Protein AF-A0A0F9D2B0-F1 (afdb_monomer)

Foldseek 3Di:
DDDDDDDDDDDDDDDDDDDPPPVDPDDDPVCVVVVVVVVVVVVVVVVVVVVVVVVVVVLQQLALVRLQVVVLVCVVVVVDDAPDFDQDQVVQQVVCPPVDPDRDHDDDQDDDPPWDKTWGHWHWDQRSNFTWTWTWIATPNWIKIKIKHWPVVQCSRPNCVVVVVPQDWDWDDDPLKIWIKHAQDNTMIMIMITSDDPVVSVSVNNVSSVD

Sequence (211 aa):
IWGRIISSFGHQVEPQGERRLGFWSYLPDRLWRAGKRYVVPATVAILAIVITLIMYSKQESDELTAAVRKCHKEYITNKIIPSIESVSPGEVSRYFSGKFTFPVVLSEIPDIKSHHIRLFGGKVCHLNGVSTAYIMYHCCNTPVSVFILSIKDAEDFSDIKQYLEGDKILFRKTEGINFVATPANKDTFICVVADHDVELLRWMANNFTKT

Structure (mmCIF, N/CA/C/O backbone):
data_AF-A0A0F9D2B0-F1
#
_entry.id   AF-A0A0F9D2B0-F1
#
loop_
_atom_site.group_PDB
_atom_site.id
_atom_site.type_symbol
_atom_site.label_atom_id
_atom_site.label_alt_id
_atom_site.label_comp_id
_atom_site.label_asym_id
_atom_site.label_entity_id
_atom_site.label_seq_id
_atom_site.pdbx_PDB_ins_code
_atom_site.Cartn_x
_atom_site.Cartn_y
_atom_site.Cartn_z
_atom_site.occupancy
_atom_site.B_iso_or_equiv
_atom_site.auth_seq_id
_atom_site.auth_comp_id
_atom_site.auth_asym_id
_atom_site.auth_atom_id
_atom_site.pdbx_PDB_model_num
ATOM 1 N N . ILE A 1 1 ? -18.317 -78.283 102.157 1.00 36.22 1 ILE A N 1
ATOM 2 C CA . ILE A 1 1 ? -18.485 -76.815 102.296 1.00 36.22 1 ILE A CA 1
ATOM 3 C C . ILE A 1 1 ? -18.998 -76.319 100.942 1.00 36.22 1 ILE A C 1
ATOM 5 O O . ILE A 1 1 ? -18.311 -76.573 99.968 1.00 36.22 1 ILE A O 1
ATOM 9 N N . TRP A 1 2 ? -20.326 -76.144 100.825 1.00 33.06 2 TRP A N 1
ATOM 10 C CA . TRP A 1 2 ? -21.035 -74.875 100.508 1.00 33.06 2 TRP A CA 1
ATOM 11 C C . TRP A 1 2 ? -20.637 -74.268 99.147 1.00 33.06 2 TRP A C 1
ATOM 13 O O . TRP A 1 2 ? -19.462 -74.136 98.867 1.00 33.06 2 TRP A O 1
ATOM 23 N N . GLY A 1 3 ? -21.514 -73.842 98.242 1.00 35.06 3 GLY A N 1
ATOM 24 C CA . GLY A 1 3 ? -22.948 -73.585 98.294 1.00 35.06 3 GLY A CA 1
ATOM 25 C C . GLY A 1 3 ? -23.285 -72.601 97.163 1.00 35.06 3 GLY A C 1
ATOM 26 O O . GLY A 1 3 ? -22.877 -71.456 97.211 1.00 35.06 3 GLY A O 1
ATOM 27 N N . ARG A 1 4 ? -23.954 -73.109 96.125 1.00 38.56 4 ARG A N 1
ATOM 28 C CA . ARG A 1 4 ? -25.105 -72.545 95.393 1.00 38.56 4 ARG A CA 1
ATOM 29 C C . ARG A 1 4 ? -25.222 -71.010 95.112 1.00 38.56 4 ARG A C 1
ATOM 31 O O . ARG A 1 4 ? -25.344 -70.213 96.027 1.00 38.56 4 ARG A O 1
ATOM 38 N N . ILE A 1 5 ? -25.525 -70.735 93.829 1.00 43.94 5 ILE A N 1
ATOM 39 C CA . ILE A 1 5 ? -26.361 -69.661 93.219 1.00 43.94 5 ILE A CA 1
ATOM 40 C C . ILE A 1 5 ? -25.782 -68.224 93.035 1.00 43.94 5 ILE A C 1
ATOM 42 O O . ILE A 1 5 ? -25.287 -67.608 93.966 1.00 43.94 5 ILE A O 1
ATOM 46 N N . ILE A 1 6 ? -26.043 -67.670 91.835 1.00 38.34 6 ILE A N 1
ATOM 47 C CA . ILE A 1 6 ? -26.618 -66.336 91.492 1.00 38.34 6 ILE A CA 1
ATOM 48 C C . ILE A 1 6 ? -25.816 -65.535 90.444 1.00 38.34 6 ILE A C 1
ATOM 50 O O . ILE A 1 6 ? -24.651 -65.198 90.601 1.00 38.34 6 ILE A O 1
ATOM 54 N N . SER A 1 7 ? -26.552 -65.220 89.377 1.00 46.91 7 SER A N 1
ATOM 55 C CA . SER A 1 7 ? -26.379 -64.236 88.304 1.00 46.91 7 SER A CA 1
ATOM 56 C C . SER A 1 7 ? -26.075 -62.800 88.753 1.00 46.91 7 SER A C 1
ATOM 58 O O . SER A 1 7 ? -26.705 -62.327 89.693 1.00 46.91 7 SER A O 1
ATOM 60 N N . SER A 1 8 ? -25.280 -62.034 87.996 1.00 38.91 8 SER A N 1
ATOM 61 C CA . SER A 1 8 ? -25.298 -60.563 88.092 1.00 38.91 8 SER A CA 1
ATOM 62 C C . SER A 1 8 ? -24.674 -59.847 86.884 1.00 38.91 8 SER A C 1
ATOM 64 O O . SER A 1 8 ? -23.622 -60.227 86.387 1.00 38.91 8 SER A O 1
ATOM 66 N N . PHE A 1 9 ? -25.372 -58.784 86.486 1.00 41.97 9 PHE A N 1
ATOM 67 C CA . PHE A 1 9 ? -25.124 -57.701 85.527 1.00 41.97 9 PHE A CA 1
ATOM 68 C C . PHE A 1 9 ? -23.728 -57.030 85.495 1.00 41.97 9 PHE A C 1
ATOM 70 O O . PHE A 1 9 ? -23.110 -56.844 86.537 1.00 41.97 9 PHE A O 1
ATOM 77 N N . GLY A 1 10 ? -23.399 -56.459 84.316 1.00 34.03 10 GLY A N 1
ATOM 78 C CA . GLY A 1 10 ? -22.936 -55.059 84.167 1.00 34.03 10 GLY A CA 1
ATOM 79 C C . GLY A 1 10 ? -21.470 -54.787 83.766 1.00 34.03 10 GLY A C 1
ATOM 80 O O . GLY A 1 10 ? -20.581 -55.036 84.564 1.00 34.03 10 GLY A O 1
ATOM 81 N N . HIS A 1 11 ? -21.231 -54.207 82.572 1.00 38.44 11 HIS A N 1
ATOM 82 C CA . HIS A 1 11 ? -20.638 -52.861 82.326 1.00 38.44 11 HIS A CA 1
ATOM 83 C C . HIS A 1 11 ? -20.050 -52.649 80.901 1.00 38.44 11 HIS A C 1
ATOM 85 O O . HIS A 1 11 ? -19.420 -53.529 80.328 1.00 38.44 11 HIS A O 1
ATOM 91 N N . GLN A 1 12 ? -20.302 -51.431 80.388 1.00 42.38 12 GLN A N 1
ATOM 92 C CA . GLN A 1 12 ? -19.689 -50.617 79.306 1.00 42.38 12 GLN A CA 1
ATOM 93 C C . GLN A 1 12 ? -18.293 -50.979 78.756 1.00 42.38 12 GLN A C 1
ATOM 95 O O . GLN A 1 12 ? -17.433 -51.294 79.564 1.00 42.38 12 GLN A O 1
ATOM 100 N N . VAL A 1 13 ? -18.037 -50.676 77.459 1.00 43.81 13 VAL A N 1
ATOM 101 C CA . VAL A 1 13 ? -17.082 -49.629 76.966 1.00 43.81 13 VAL A CA 1
ATOM 102 C C . VAL A 1 13 ? -17.485 -49.145 75.544 1.00 43.81 13 VAL A C 1
ATOM 104 O O . VAL A 1 13 ? -17.888 -49.950 74.709 1.00 43.81 13 VAL A O 1
ATOM 107 N N . GLU A 1 14 ? -17.392 -47.830 75.291 1.00 44.94 14 GLU A N 1
ATOM 108 C CA . GLU A 1 14 ? -17.479 -47.122 73.988 1.00 44.94 14 GLU A CA 1
ATOM 109 C C . GLU A 1 14 ? -16.472 -47.615 72.918 1.00 44.94 14 GLU A C 1
ATOM 111 O O . GLU A 1 14 ? -15.456 -48.228 73.246 1.00 44.94 14 GLU A O 1
ATOM 116 N N . PRO A 1 15 ? -16.658 -47.207 71.645 1.00 43.94 15 PRO A N 1
ATOM 117 C CA . PRO A 1 15 ? -15.650 -46.285 71.119 1.00 43.94 15 PRO A CA 1
ATOM 118 C C . PRO A 1 15 ? -16.240 -45.029 70.466 1.00 43.94 15 PRO A C 1
ATOM 120 O O . PRO A 1 15 ? -17.144 -45.068 69.630 1.00 43.94 15 PRO A O 1
ATOM 123 N N . GLN A 1 16 ? -15.645 -43.903 70.857 1.00 42.03 16 GLN A N 1
ATOM 124 C CA . GLN A 1 16 ? -15.682 -42.620 70.174 1.00 42.03 16 GLN A CA 1
ATOM 125 C C . GLN A 1 16 ? -15.080 -42.698 68.765 1.00 42.03 16 GLN A C 1
ATOM 127 O O . GLN A 1 16 ? -14.065 -43.354 68.550 1.00 42.03 16 GLN A O 1
ATOM 132 N N . GLY A 1 17 ? -15.604 -41.839 67.887 1.00 40.59 17 GLY A N 1
ATOM 133 C CA . GLY A 1 17 ? -14.761 -41.037 66.999 1.00 40.59 17 GLY A CA 1
ATOM 134 C C . GLY A 1 17 ? -14.763 -41.434 65.527 1.00 40.59 17 GLY A C 1
ATOM 135 O O . GLY A 1 17 ? -13.949 -42.235 65.106 1.00 40.59 17 GLY A O 1
ATOM 136 N N . GLU A 1 18 ? -15.597 -40.764 64.728 1.00 41.16 18 GLU A N 1
ATOM 137 C CA . GLU A 1 18 ? -15.092 -39.861 63.680 1.00 41.16 18 GLU A CA 1
ATOM 138 C C . GLU A 1 18 ? -16.241 -39.052 63.059 1.00 41.16 18 GLU A C 1
ATOM 140 O O . GLU A 1 18 ? -17.091 -39.544 62.318 1.00 41.16 18 GLU A O 1
ATOM 145 N N . ARG A 1 19 ? -16.270 -37.754 63.385 1.00 41.69 19 ARG A N 1
ATOM 146 C CA . ARG A 1 19 ? -17.143 -36.770 62.743 1.00 41.69 19 ARG A CA 1
ATOM 147 C C . ARG A 1 19 ? -16.566 -36.433 61.369 1.00 41.69 19 ARG A C 1
ATOM 149 O O . ARG A 1 19 ? -15.617 -35.658 61.279 1.00 41.69 19 ARG A O 1
ATOM 156 N N . ARG A 1 20 ? -17.185 -36.919 60.293 1.00 39.84 20 ARG A N 1
ATOM 157 C CA . ARG A 1 20 ? -17.073 -36.268 58.980 1.00 39.84 20 ARG A CA 1
ATOM 158 C C . ARG A 1 20 ? -18.054 -35.098 58.933 1.00 39.84 20 ARG A C 1
ATOM 160 O O . ARG A 1 20 ? -19.258 -35.284 58.793 1.00 39.84 20 ARG A O 1
ATOM 167 N N . LEU A 1 21 ? -17.522 -33.889 59.092 1.00 42.88 21 LEU A N 1
ATOM 168 C CA . LEU A 1 21 ? -18.236 -32.626 58.909 1.00 42.88 21 LEU A CA 1
ATOM 169 C C . LEU A 1 21 ? -18.642 -32.467 57.434 1.00 42.88 21 LEU A C 1
ATOM 171 O O . LEU A 1 21 ? -17.878 -31.974 56.609 1.00 42.88 21 LEU A O 1
ATOM 175 N N . GLY A 1 22 ? -19.862 -32.889 57.102 1.00 39.66 22 GLY A N 1
ATOM 176 C CA . GLY A 1 22 ? -20.535 -32.528 55.858 1.00 39.66 22 GLY A CA 1
ATOM 177 C C . GLY A 1 22 ? -21.035 -31.087 55.935 1.00 39.66 22 GLY A C 1
ATOM 178 O O . GLY A 1 22 ? -22.130 -30.831 56.419 1.00 39.66 22 GLY A O 1
ATOM 179 N N . PHE A 1 23 ? -20.233 -30.139 55.454 1.00 43.72 23 PHE A N 1
ATOM 180 C CA . PHE A 1 23 ? -20.517 -28.695 55.464 1.00 43.72 23 PHE A CA 1
ATOM 181 C C . PHE A 1 23 ? -21.591 -28.249 54.438 1.00 43.72 23 PHE A C 1
ATOM 183 O O . PHE A 1 23 ? -21.742 -27.065 54.165 1.00 43.72 23 PHE A O 1
ATOM 190 N N . TRP A 1 24 ? -22.345 -29.176 53.836 1.00 40.59 24 TRP A N 1
ATOM 191 C CA . TRP A 1 24 ? -23.136 -28.913 52.621 1.00 40.59 24 TRP A CA 1
ATOM 192 C C . TRP A 1 24 ? -24.661 -29.021 52.761 1.00 40.59 24 TRP A C 1
ATOM 194 O O . TRP A 1 24 ? -25.360 -29.028 51.753 1.00 40.59 24 TRP A O 1
ATOM 204 N N . SER A 1 25 ? -25.218 -29.077 53.972 1.00 47.22 25 SER A N 1
ATOM 205 C CA . SER A 1 25 ? -26.649 -29.380 54.147 1.00 47.22 25 SER A CA 1
ATOM 206 C C . SER A 1 25 ? -27.478 -28.293 54.835 1.00 47.22 25 SER A C 1
ATOM 208 O O . SER A 1 25 ? -28.394 -28.627 55.578 1.00 47.22 25 SER A O 1
ATOM 210 N N . TYR A 1 26 ? -27.196 -27.009 54.602 1.00 47.25 26 TYR A N 1
ATOM 211 C CA . TYR A 1 26 ? -28.083 -25.924 55.048 1.00 47.25 26 TYR A CA 1
ATOM 212 C C . TYR A 1 26 ? -28.117 -24.759 54.051 1.00 47.25 26 TYR A C 1
ATOM 214 O O . TYR A 1 26 ? -27.617 -23.670 54.312 1.00 47.25 26 TYR A O 1
ATOM 222 N N . LEU A 1 27 ? -28.766 -24.971 52.906 1.00 48.91 27 LEU A N 1
ATOM 223 C CA . LEU A 1 27 ? -29.375 -23.879 52.146 1.00 48.91 27 LEU A CA 1
ATOM 224 C C . LEU A 1 27 ? -30.855 -24.229 51.916 1.00 48.91 27 LEU A C 1
ATOM 226 O O . LEU A 1 27 ? -31.136 -25.294 51.371 1.00 48.91 27 LEU A O 1
ATOM 230 N N . PRO A 1 28 ? -31.818 -23.396 52.356 1.00 55.16 28 PRO A N 1
ATOM 231 C CA . PRO A 1 28 ? -33.237 -23.736 52.292 1.00 55.16 28 PRO A CA 1
ATOM 232 C C . PRO A 1 28 ? -33.719 -23.848 50.838 1.00 55.16 28 PRO A C 1
ATOM 234 O O . PRO A 1 28 ? -33.603 -22.890 50.072 1.00 55.16 28 PRO A O 1
ATOM 237 N N . ASP A 1 29 ? -34.377 -24.954 50.480 1.00 56.16 29 ASP A N 1
ATOM 238 C CA . ASP A 1 29 ? -34.948 -25.229 49.144 1.00 56.16 29 ASP A CA 1
ATOM 239 C C . ASP A 1 29 ? -35.894 -24.136 48.595 1.00 56.16 29 ASP A C 1
ATOM 241 O O . ASP A 1 29 ? -36.194 -24.079 47.396 1.00 56.16 29 ASP A O 1
ATOM 245 N N . ARG A 1 30 ? -36.379 -23.229 49.455 1.00 51.41 30 ARG A N 1
ATOM 246 C CA . ARG A 1 30 ? -37.175 -22.056 49.051 1.00 51.41 30 ARG A CA 1
ATOM 247 C C . ARG A 1 30 ? -36.346 -20.967 48.364 1.00 51.41 30 ARG A C 1
ATOM 249 O O . ARG A 1 30 ? -36.848 -20.346 47.428 1.00 51.41 30 ARG A O 1
ATOM 256 N N . LEU A 1 31 ? -35.088 -20.770 48.759 1.00 52.84 31 LEU A N 1
ATOM 257 C CA . LEU A 1 31 ? -34.185 -19.807 48.116 1.00 52.84 31 LEU A CA 1
ATOM 258 C C . LEU A 1 31 ? -33.706 -20.303 46.746 1.00 52.84 31 LEU A C 1
ATOM 260 O O . LEU A 1 31 ? -33.481 -19.488 45.861 1.00 52.84 31 LEU A O 1
ATOM 264 N N . TRP A 1 32 ? -33.656 -21.617 46.511 1.00 52.31 32 TRP A N 1
ATOM 265 C CA . TRP A 1 32 ? -33.275 -22.185 45.210 1.00 52.31 32 TRP A CA 1
ATOM 266 C C . TRP A 1 32 ? -34.336 -21.952 44.118 1.00 52.31 32 TRP A C 1
ATOM 268 O O . TRP A 1 32 ? -34.011 -21.660 42.965 1.00 52.31 32 TRP A O 1
ATOM 278 N N . ARG A 1 33 ? -35.629 -22.011 44.475 1.00 54.69 33 ARG A N 1
ATOM 279 C CA . ARG A 1 33 ? -36.744 -21.718 43.550 1.00 54.69 33 ARG A CA 1
ATOM 280 C C . ARG A 1 33 ? -36.947 -20.222 43.297 1.00 54.69 33 ARG A C 1
ATOM 282 O O . ARG A 1 33 ? -37.251 -19.849 42.166 1.00 54.69 33 ARG A O 1
ATOM 289 N N . ALA A 1 34 ? -36.752 -19.375 44.308 1.00 52.94 34 ALA A N 1
ATOM 290 C CA . ALA A 1 34 ? -36.798 -17.918 44.150 1.00 52.94 34 ALA A CA 1
ATOM 291 C C . ALA A 1 34 ? -35.535 -17.372 43.454 1.00 52.94 34 ALA A 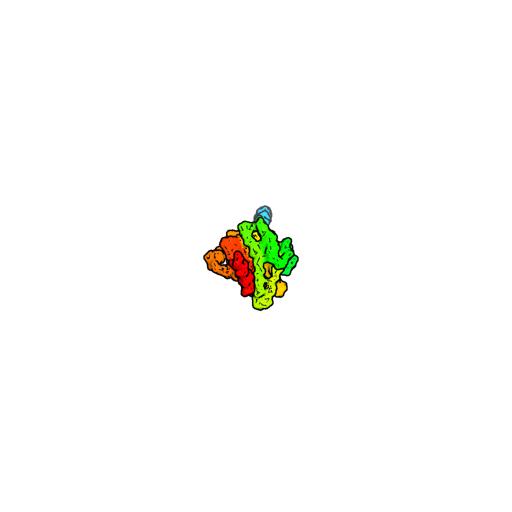C 1
ATOM 293 O O . ALA A 1 34 ? -35.630 -16.512 42.583 1.00 52.94 34 ALA A O 1
ATOM 294 N N . GLY A 1 35 ? -34.368 -17.941 43.767 1.00 51.69 35 GLY A N 1
ATOM 295 C CA . GLY A 1 35 ? -33.081 -17.615 43.161 1.00 51.69 35 GLY A CA 1
ATOM 296 C C . GLY A 1 35 ? -33.036 -17.953 41.675 1.00 51.69 35 GLY A C 1
ATOM 297 O O . GLY A 1 35 ? -32.616 -17.116 40.888 1.00 51.69 35 GLY A O 1
ATOM 298 N N . LYS A 1 36 ? -33.580 -19.098 41.237 1.00 51.84 36 LYS A N 1
ATOM 299 C CA . LYS A 1 36 ? -33.663 -19.443 39.801 1.00 51.84 36 LYS A CA 1
ATOM 300 C C . LYS A 1 36 ? -34.351 -18.377 38.938 1.00 51.84 36 LYS A C 1
ATOM 302 O O . LYS A 1 36 ? -33.950 -18.201 37.792 1.00 51.84 36 LYS A O 1
ATOM 307 N N . ARG A 1 37 ? -35.344 -17.649 39.469 1.00 57.28 37 ARG A N 1
ATOM 308 C CA . ARG A 1 37 ? -36.050 -16.593 38.718 1.00 57.28 37 ARG A CA 1
ATOM 309 C C . ARG A 1 37 ? -35.173 -15.384 38.392 1.00 57.28 37 ARG A C 1
ATOM 311 O O . ARG A 1 37 ? -35.434 -14.737 37.387 1.00 57.28 37 ARG A O 1
ATOM 318 N N . TYR A 1 38 ? -34.145 -15.112 39.194 1.00 61.09 38 TYR A N 1
ATOM 319 C CA . TYR A 1 38 ? -33.257 -13.957 39.015 1.00 61.09 38 TYR A CA 1
ATOM 320 C C . TYR A 1 38 ? -31.831 -14.344 38.604 1.00 61.09 38 TYR A C 1
ATOM 322 O O . TYR A 1 38 ? -31.173 -13.587 37.899 1.00 61.09 38 TYR A O 1
ATOM 330 N N . VAL A 1 39 ? -31.372 -15.547 38.955 1.00 68.19 39 VAL A N 1
ATOM 331 C CA . VAL A 1 39 ? -30.055 -16.081 38.575 1.00 68.19 39 VAL A CA 1
ATOM 332 C C . VAL A 1 39 ? -29.977 -16.335 37.070 1.00 68.19 39 VAL A C 1
ATOM 334 O O . VAL A 1 39 ? -28.958 -16.035 36.456 1.00 68.19 39 VAL A O 1
ATOM 337 N N . VAL A 1 40 ? -31.052 -16.830 36.448 1.00 71.19 40 VAL A N 1
ATOM 338 C CA . VAL A 1 40 ? -31.087 -17.064 34.993 1.00 71.19 40 VAL A CA 1
ATOM 339 C C . VAL A 1 40 ? -31.002 -15.750 34.195 1.00 71.19 40 VAL A C 1
ATOM 341 O O . VAL A 1 40 ? -30.10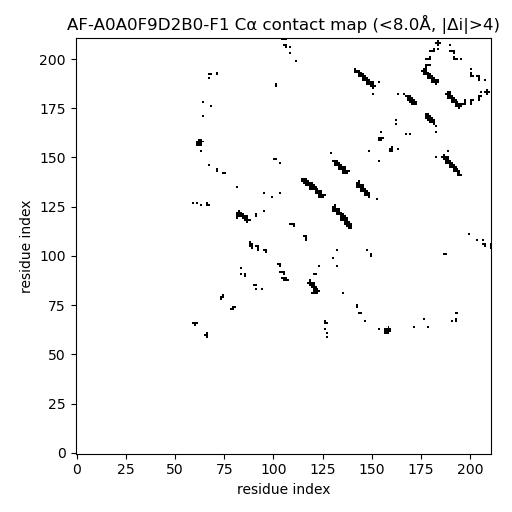0 -15.633 33.372 1.00 71.19 40 VAL A O 1
ATOM 344 N N . PRO A 1 41 ? -31.836 -14.718 34.434 1.00 75.44 41 PRO A N 1
ATOM 345 C CA . PRO A 1 41 ? -31.694 -13.455 33.706 1.00 75.44 41 PRO A CA 1
ATOM 346 C C . PRO A 1 41 ? -30.393 -12.710 34.041 1.00 75.44 41 PRO A C 1
ATOM 348 O O . PRO A 1 41 ? -29.798 -12.121 33.143 1.00 75.44 41 PRO A O 1
ATOM 351 N N . ALA A 1 42 ? -29.899 -12.777 35.284 1.00 79.75 42 ALA A N 1
ATOM 352 C CA . ALA A 1 42 ? -28.624 -12.155 35.650 1.00 79.75 42 ALA A CA 1
ATOM 353 C C . ALA A 1 42 ? -27.427 -12.808 34.936 1.00 79.75 42 ALA A C 1
ATOM 355 O O . ALA A 1 42 ? -26.555 -12.106 34.431 1.00 79.75 42 ALA A O 1
ATOM 356 N N . THR A 1 43 ? -27.398 -14.140 34.837 1.00 81.38 43 THR A N 1
ATOM 357 C CA . THR A 1 43 ? -26.330 -14.851 34.112 1.00 81.38 43 THR A CA 1
ATOM 358 C C . THR A 1 43 ? -26.376 -14.576 32.613 1.00 81.38 43 THR A C 1
ATOM 360 O O . THR A 1 43 ? -25.328 -14.341 32.019 1.00 81.38 43 THR A O 1
ATOM 363 N N . VAL A 1 44 ? -27.568 -14.507 32.010 1.00 85.56 44 VAL A N 1
ATOM 364 C CA . VAL A 1 44 ? -27.733 -14.120 30.598 1.00 85.56 44 VAL A CA 1
ATOM 365 C C . VAL A 1 44 ? -27.272 -12.681 30.351 1.00 85.56 44 VAL A C 1
ATOM 367 O O . VAL A 1 44 ? -26.572 -12.436 29.373 1.00 85.56 44 VAL A O 1
ATOM 370 N N . ALA A 1 45 ? -27.603 -11.737 31.238 1.00 86.94 45 ALA A N 1
ATOM 371 C CA . ALA A 1 45 ? -27.175 -10.343 31.110 1.00 86.94 45 ALA A CA 1
ATOM 372 C C . ALA A 1 45 ? -25.649 -10.196 31.207 1.00 86.94 45 ALA A C 1
ATOM 374 O O . ALA A 1 45 ? -25.046 -9.509 30.386 1.00 86.94 45 ALA A O 1
ATOM 375 N N . ILE A 1 46 ? -25.011 -10.888 32.155 1.00 88.94 46 ILE A N 1
ATOM 376 C CA . ILE A 1 46 ? -23.547 -10.905 32.276 1.00 88.94 46 ILE A CA 1
ATOM 377 C C . ILE A 1 46 ? -22.919 -11.518 31.021 1.00 88.94 46 ILE A C 1
ATOM 379 O O . ILE A 1 46 ? -21.972 -10.954 30.481 1.00 88.94 46 ILE A O 1
ATOM 383 N N . LEU A 1 47 ? -23.467 -12.626 30.513 1.00 89.69 47 LEU A N 1
ATOM 384 C CA . LEU A 1 47 ? -22.975 -13.255 29.288 1.00 89.69 47 LEU A CA 1
ATOM 385 C C . LEU A 1 47 ? -23.099 -12.308 28.085 1.00 89.69 47 LEU A C 1
ATOM 387 O O . LEU A 1 47 ? -22.157 -12.180 27.312 1.00 89.69 47 LEU A O 1
ATOM 391 N N . ALA A 1 48 ? -24.226 -11.604 27.956 1.00 87.25 48 ALA A N 1
ATOM 392 C CA . ALA A 1 48 ? -24.447 -10.619 26.903 1.00 87.25 48 ALA A CA 1
ATOM 393 C C . ALA A 1 48 ? -23.472 -9.440 27.009 1.00 87.25 48 ALA A C 1
ATOM 395 O O . ALA A 1 48 ? -22.910 -9.034 25.996 1.00 87.25 48 ALA A O 1
ATOM 396 N N . ILE A 1 49 ? -23.211 -8.929 28.216 1.00 90.44 49 ILE A N 1
ATOM 397 C CA . ILE A 1 49 ? -22.223 -7.867 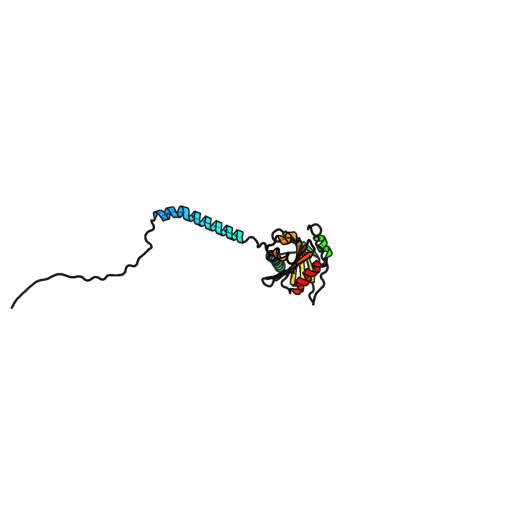28.456 1.00 90.44 49 ILE A CA 1
ATOM 398 C C . ILE A 1 49 ? -20.819 -8.346 28.080 1.00 90.44 49 ILE A C 1
ATOM 400 O O . ILE A 1 49 ? -20.109 -7.632 27.381 1.00 90.44 49 ILE A O 1
ATOM 404 N N . VAL A 1 50 ? -20.435 -9.561 28.479 1.00 90.00 50 VAL A N 1
ATOM 405 C CA . VAL A 1 50 ? -19.129 -10.148 28.145 1.00 90.00 50 VAL A CA 1
ATOM 406 C C . VAL A 1 50 ? -18.993 -10.359 26.638 1.00 90.00 50 VAL A C 1
ATOM 408 O O . VAL A 1 50 ? -17.979 -9.979 26.066 1.00 90.00 50 VAL A O 1
ATOM 411 N N . ILE A 1 51 ? -20.016 -10.895 25.967 1.00 86.31 51 ILE A N 1
ATOM 412 C CA . ILE A 1 51 ? -20.029 -11.050 24.505 1.00 86.31 51 ILE A CA 1
ATOM 413 C C . ILE A 1 51 ? -19.939 -9.683 23.823 1.00 86.31 51 ILE A C 1
ATOM 415 O O . ILE A 1 51 ? -19.156 -9.527 22.892 1.00 86.31 51 ILE A O 1
ATOM 419 N N . THR A 1 52 ? -20.681 -8.686 24.308 1.00 81.25 52 THR A N 1
ATOM 420 C CA . THR A 1 52 ? -20.645 -7.317 23.774 1.00 81.25 52 THR A CA 1
ATOM 421 C C . THR A 1 52 ? -19.259 -6.703 23.954 1.00 81.25 52 THR A C 1
ATOM 423 O O . THR A 1 52 ? -18.725 -6.165 22.995 1.00 81.25 52 THR A O 1
ATOM 426 N N . LEU A 1 53 ? -18.628 -6.860 25.122 1.00 79.44 53 LEU A N 1
ATOM 427 C CA . LEU A 1 53 ? -17.246 -6.440 25.392 1.00 79.44 53 LEU A CA 1
ATOM 428 C C . LEU A 1 53 ? -16.238 -7.149 24.488 1.00 79.44 53 LEU A C 1
ATOM 430 O O . LEU A 1 53 ? -15.340 -6.502 23.962 1.00 79.44 53 LEU A O 1
ATOM 434 N N . ILE A 1 54 ? -16.398 -8.453 24.258 1.00 73.81 54 ILE A N 1
ATOM 435 C CA . ILE A 1 54 ? -15.540 -9.215 23.345 1.00 73.81 54 ILE A CA 1
ATOM 436 C C . ILE A 1 54 ? -15.722 -8.715 21.907 1.00 73.81 54 ILE A C 1
ATOM 438 O O . ILE A 1 54 ? -14.736 -8.505 21.205 1.00 73.81 54 ILE A O 1
ATOM 442 N N . MET A 1 55 ? -16.957 -8.470 21.467 1.00 68.19 55 MET A N 1
ATOM 443 C CA . MET A 1 55 ? -17.229 -7.900 20.146 1.00 68.19 55 MET A CA 1
ATOM 444 C C . MET A 1 55 ? -16.681 -6.476 20.004 1.00 68.19 55 MET A C 1
ATOM 446 O O . MET A 1 55 ? -16.117 -6.164 18.960 1.00 68.19 55 MET A O 1
ATOM 450 N N . TYR A 1 56 ? -16.760 -5.657 21.055 1.00 60.88 56 TYR A N 1
ATOM 451 C CA . TYR A 1 56 ? -16.180 -4.311 21.092 1.00 60.88 56 TYR A CA 1
ATOM 452 C C . TYR A 1 56 ? -14.646 -4.346 21.108 1.00 60.88 56 TYR A C 1
ATOM 454 O O . TYR A 1 56 ? -14.001 -3.551 20.446 1.00 60.88 56 TYR A O 1
ATOM 462 N N . SER A 1 57 ? -14.030 -5.313 21.792 1.00 54.09 57 SER A N 1
ATOM 463 C CA . SER A 1 57 ? -12.570 -5.512 21.765 1.00 54.09 57 SER A CA 1
ATOM 464 C C . SER A 1 57 ? -12.052 -6.080 20.441 1.00 54.09 57 SER A C 1
ATOM 466 O O . SER A 1 57 ? -10.862 -6.003 20.156 1.00 54.09 57 SER A O 1
ATOM 468 N N . LYS A 1 58 ? -12.945 -6.646 19.620 1.00 48.44 58 LYS A N 1
ATOM 469 C CA . LYS A 1 58 ? -12.663 -7.047 18.238 1.00 48.44 58 LYS A CA 1
ATOM 470 C C . LYS A 1 58 ? -12.721 -5.877 17.259 1.00 48.44 58 LYS A C 1
ATOM 472 O O . LYS A 1 58 ? -12.497 -6.111 16.071 1.00 48.44 58 LYS A O 1
ATOM 477 N N . GLN A 1 59 ? -13.043 -4.669 17.731 1.00 47.47 59 GLN A N 1
ATOM 478 C CA . GLN A 1 59 ? -12.933 -3.456 16.938 1.00 47.47 59 GLN A CA 1
ATOM 479 C C . GLN A 1 59 ? -11.522 -3.412 16.359 1.00 47.47 59 GLN A C 1
ATOM 481 O O . GLN A 1 59 ? -10.540 -3.540 17.090 1.00 47.47 59 GLN A O 1
ATOM 486 N N . GLU A 1 60 ? -11.475 -3.399 15.0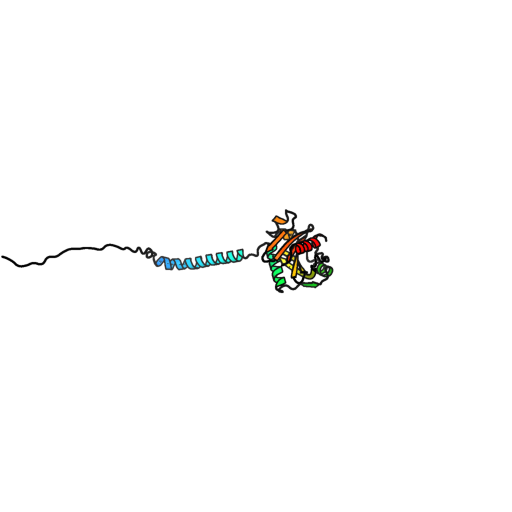25 1.00 53.88 60 GLU A N 1
ATOM 487 C CA . GLU A 1 60 ? -10.252 -3.411 14.234 1.00 53.88 60 GLU A CA 1
ATOM 488 C C . GLU A 1 60 ? -9.250 -2.471 14.882 1.00 53.88 60 GLU A C 1
ATOM 490 O O . GLU A 1 60 ? -9.561 -1.307 15.121 1.00 53.88 60 GLU A O 1
ATOM 495 N N . SER A 1 61 ? -8.085 -3.024 15.220 1.00 59.75 61 SER A N 1
ATOM 496 C CA . SER A 1 61 ? -6.947 -2.244 15.677 1.00 59.75 61 SER A CA 1
ATOM 497 C C . SER A 1 61 ? -6.845 -1.001 14.794 1.00 59.75 61 SER A C 1
ATOM 499 O O . SER A 1 61 ? -6.757 -1.110 13.568 1.00 59.75 61 SER A O 1
ATOM 501 N N . ASP A 1 62 ? -6.889 0.167 15.428 1.00 72.25 62 ASP A N 1
ATOM 502 C CA . ASP A 1 62 ? -6.710 1.479 14.807 1.00 72.25 62 ASP A CA 1
ATOM 503 C C . ASP A 1 62 ? -5.254 1.702 14.359 1.00 72.25 62 ASP A C 1
ATOM 505 O O . ASP A 1 62 ? -4.849 2.821 14.061 1.00 72.25 62 ASP A O 1
ATOM 509 N N . GLU A 1 63 ? -4.464 0.626 14.299 1.00 87.06 63 GLU A N 1
ATOM 510 C CA . GLU A 1 63 ? -3.103 0.615 13.802 1.00 87.06 63 GLU A CA 1
ATOM 511 C C . GLU A 1 63 ? -3.100 0.506 12.276 1.00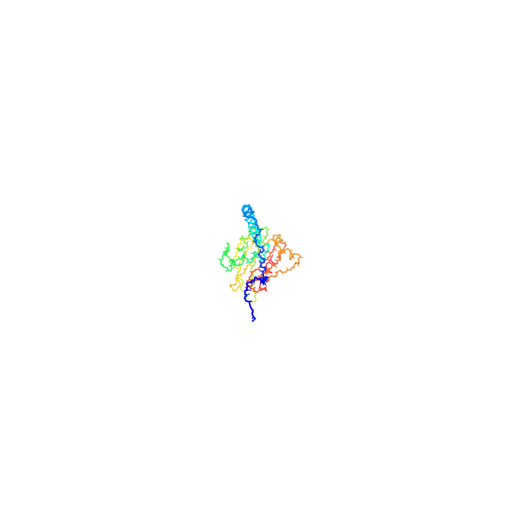 87.06 63 GLU A C 1
ATOM 513 O O . GLU A 1 63 ? -3.622 -0.449 11.678 1.00 87.06 63 GLU A O 1
ATOM 518 N N . LEU A 1 64 ? -2.408 1.442 11.633 1.00 90.19 64 LEU A N 1
ATOM 519 C CA . LEU A 1 64 ? -2.206 1.446 10.190 1.00 90.19 64 LEU A CA 1
ATOM 520 C C . LEU A 1 64 ? -1.474 0.176 9.755 1.00 90.19 64 LEU A C 1
ATOM 522 O O . LEU A 1 64 ? -1.838 -0.455 8.760 1.00 90.19 64 LEU A O 1
ATOM 526 N N . THR A 1 65 ? -0.482 -0.254 10.540 1.00 90.31 65 THR A N 1
ATOM 527 C CA . THR A 1 65 ? 0.292 -1.470 10.267 1.00 90.31 65 THR A CA 1
ATOM 528 C C . THR A 1 65 ? -0.614 -2.703 10.158 1.00 90.31 65 THR A C 1
ATOM 530 O O . THR A 1 65 ? -0.420 -3.552 9.281 1.00 90.31 65 THR A O 1
ATOM 533 N N . ALA A 1 66 ? -1.625 -2.818 11.025 1.00 90.25 66 ALA A N 1
ATOM 534 C CA . ALA A 1 66 ? -2.551 -3.945 11.021 1.00 90.25 66 ALA A CA 1
ATOM 535 C C . ALA A 1 66 ? -3.482 -3.913 9.799 1.00 90.25 66 ALA A C 1
ATOM 537 O O . ALA A 1 66 ? -3.616 -4.938 9.117 1.00 90.25 66 ALA A O 1
ATOM 538 N N . ALA A 1 67 ? -4.061 -2.747 9.493 1.00 91.69 67 ALA A N 1
ATOM 539 C CA . ALA A 1 67 ? -4.965 -2.553 8.359 1.00 91.69 67 ALA A CA 1
ATOM 540 C C . ALA A 1 67 ? -4.263 -2.830 7.019 1.00 91.69 67 ALA A C 1
ATOM 542 O O . ALA A 1 67 ? -4.734 -3.625 6.201 1.00 91.69 67 ALA A O 1
ATOM 543 N N . VAL A 1 68 ? -3.075 -2.256 6.829 1.00 93.81 68 VAL A N 1
ATOM 544 C CA . VAL A 1 68 ? -2.268 -2.432 5.618 1.00 93.81 68 VAL A CA 1
ATOM 545 C C . VAL A 1 68 ? -1.861 -3.897 5.433 1.00 93.81 68 VAL A C 1
ATOM 547 O O . VAL A 1 68 ? -1.982 -4.453 4.338 1.00 93.81 68 VAL A O 1
ATOM 550 N N . ARG A 1 69 ? -1.431 -4.569 6.508 1.00 92.31 69 ARG A N 1
ATOM 551 C CA . ARG A 1 69 ? -1.068 -5.994 6.471 1.00 92.31 69 ARG A CA 1
ATOM 552 C C . ARG A 1 69 ? -2.251 -6.875 6.078 1.00 92.31 69 ARG A C 1
ATOM 554 O O . ARG A 1 69 ? -2.063 -7.834 5.330 1.00 92.31 69 ARG A O 1
ATOM 561 N N . LYS A 1 70 ? -3.459 -6.576 6.564 1.00 91.75 70 LYS A N 1
ATOM 562 C CA . LYS A 1 70 ? -4.677 -7.300 6.176 1.00 91.75 70 LYS A CA 1
ATOM 563 C C . LYS A 1 70 ? -4.901 -7.202 4.664 1.00 91.75 70 LYS A C 1
ATOM 565 O O . LYS A 1 70 ? -5.017 -8.237 4.011 1.00 91.75 70 LYS A O 1
ATOM 570 N N . CYS A 1 71 ? -4.845 -5.994 4.099 1.00 92.12 71 CYS A N 1
ATOM 571 C CA . CYS A 1 71 ? -4.957 -5.790 2.652 1.00 92.12 71 CYS A CA 1
ATOM 572 C C . CYS A 1 71 ? -3.840 -6.496 1.867 1.00 92.12 71 CYS A C 1
ATOM 574 O O . CYS A 1 71 ? -4.098 -7.085 0.818 1.00 92.12 71 CYS A O 1
ATOM 576 N N . HIS A 1 72 ? -2.606 -6.488 2.373 1.00 94.50 72 HIS A N 1
ATOM 577 C CA . HIS A 1 72 ? -1.496 -7.189 1.731 1.00 94.50 72 HIS A CA 1
ATOM 578 C C . HIS A 1 72 ? -1.700 -8.714 1.712 1.00 94.50 72 HIS A C 1
ATOM 580 O O . HIS A 1 72 ? -1.514 -9.353 0.679 1.00 94.50 72 HIS A O 1
ATOM 586 N N . LYS A 1 73 ? -2.170 -9.313 2.814 1.00 92.81 73 LYS A N 1
ATOM 587 C CA . LYS A 1 73 ? -2.514 -10.747 2.859 1.00 92.81 73 LYS A CA 1
ATOM 588 C C . LYS A 1 73 ? -3.628 -11.110 1.878 1.00 92.81 73 LYS A C 1
ATOM 590 O O . LYS A 1 73 ? -3.588 -12.169 1.253 1.00 92.81 73 LYS A O 1
ATOM 595 N N . GLU A 1 74 ? -4.627 -10.247 1.731 1.00 91.69 74 GLU A N 1
ATOM 596 C CA . GLU A 1 74 ? -5.692 -10.438 0.744 1.00 91.69 74 GLU A CA 1
ATOM 597 C C . GLU A 1 74 ? -5.163 -10.366 -0.697 1.00 91.69 74 GLU A C 1
ATOM 599 O O . GLU A 1 74 ? -5.634 -11.111 -1.555 1.00 91.69 74 GLU A O 1
ATOM 604 N N . TYR A 1 75 ? -4.143 -9.546 -0.957 1.00 90.81 75 TYR A N 1
ATOM 605 C CA . TYR A 1 75 ? -3.451 -9.522 -2.246 1.00 90.81 75 TYR A CA 1
ATOM 606 C C . TYR A 1 75 ? -2.646 -10.801 -2.499 1.00 90.81 75 TYR A C 1
ATOM 608 O O . TYR A 1 75 ? -2.845 -11.432 -3.532 1.00 90.81 75 TYR A O 1
ATOM 616 N N . ILE A 1 76 ? -1.840 -11.262 -1.534 1.00 91.06 76 ILE A N 1
ATOM 617 C CA . ILE A 1 76 ? -1.094 -12.533 -1.652 1.00 91.06 76 ILE A CA 1
ATOM 618 C C . ILE A 1 76 ? -2.042 -13.718 -1.905 1.00 91.06 76 ILE A C 1
ATOM 620 O O . ILE A 1 76 ? -1.718 -14.638 -2.649 1.00 91.06 76 ILE A O 1
ATOM 624 N N . THR A 1 77 ? -3.227 -13.706 -1.291 1.00 88.50 77 THR A N 1
ATOM 625 C CA . THR A 1 77 ? -4.223 -14.782 -1.430 1.00 88.50 77 THR A CA 1
ATOM 626 C C . THR A 1 77 ? -5.148 -14.623 -2.642 1.00 88.50 77 THR A C 1
ATOM 628 O O . THR A 1 77 ? -6.160 -15.320 -2.717 1.00 88.50 77 THR A O 1
ATOM 631 N N . ASN A 1 78 ? -4.821 -13.733 -3.591 1.00 82.38 78 ASN A N 1
ATOM 632 C CA . ASN A 1 78 ? -5.598 -13.446 -4.807 1.00 82.38 78 ASN A CA 1
ATOM 633 C C . ASN A 1 78 ? -7.067 -13.066 -4.545 1.00 82.38 78 ASN A C 1
ATOM 635 O O . ASN A 1 78 ? -7.936 -13.259 -5.392 1.00 82.38 78 ASN A O 1
ATOM 639 N N . LYS A 1 79 ? -7.364 -12.513 -3.365 1.00 81.31 79 LYS A N 1
ATOM 640 C CA . LYS A 1 79 ? -8.700 -12.003 -3.016 1.00 81.31 79 LYS A CA 1
ATOM 641 C C . LYS A 1 79 ? -8.905 -10.559 -3.459 1.00 81.31 79 LYS A C 1
ATOM 643 O O . LYS A 1 79 ? -10.030 -10.068 -3.455 1.00 81.31 79 LYS A O 1
ATOM 648 N N . ILE A 1 80 ? -7.823 -9.871 -3.814 1.00 80.81 80 ILE A N 1
ATOM 649 C CA . ILE A 1 80 ? -7.846 -8.506 -4.321 1.00 80.81 80 ILE A CA 1
ATOM 650 C C . ILE A 1 80 ? -7.374 -8.506 -5.767 1.00 80.81 80 ILE A C 1
ATOM 652 O O . ILE A 1 80 ? -6.257 -8.921 -6.055 1.00 80.81 80 ILE A O 1
ATOM 656 N N . ILE A 1 81 ? -8.218 -7.954 -6.631 1.00 85.75 81 ILE A N 1
ATOM 657 C CA . ILE A 1 81 ? -7.897 -7.628 -8.017 1.00 85.75 81 ILE A CA 1
ATOM 658 C C . ILE A 1 81 ? -7.783 -6.096 -8.098 1.00 85.75 81 ILE A C 1
ATOM 660 O O . ILE A 1 81 ? -8.571 -5.391 -7.446 1.00 85.75 81 ILE A O 1
ATOM 664 N N . PRO A 1 82 ? -6.785 -5.548 -8.804 1.00 89.75 82 PRO A N 1
ATOM 665 C CA . PRO A 1 82 ? -6.706 -4.115 -9.063 1.00 89.75 82 PRO A CA 1
ATOM 666 C C . PRO A 1 82 ? -7.935 -3.619 -9.838 1.00 89.75 82 PRO A C 1
ATOM 668 O O . PRO A 1 82 ? -8.530 -4.326 -10.643 1.00 89.75 82 PRO A O 1
ATOM 671 N N . SER A 1 83 ? -8.327 -2.370 -9.589 1.00 92.62 83 SER A N 1
ATOM 672 C CA . SER A 1 83 ? -9.399 -1.716 -10.352 1.00 92.62 83 SER A CA 1
ATOM 673 C C . SER A 1 83 ? -8.895 -1.178 -11.690 1.00 92.62 83 SER A C 1
ATOM 675 O O . SER A 1 83 ? -9.679 -1.005 -12.617 1.00 92.62 83 SER A O 1
ATOM 677 N N . ILE A 1 84 ? -7.594 -0.900 -11.771 1.00 92.25 84 ILE A N 1
ATOM 678 C CA . ILE A 1 84 ? -6.873 -0.611 -13.004 1.00 92.25 84 ILE A CA 1
ATOM 679 C C . ILE A 1 84 ? -5.664 -1.540 -13.091 1.00 92.25 84 ILE A C 1
ATOM 681 O O . ILE A 1 84 ? -4.779 -1.484 -12.239 1.00 92.25 84 ILE A O 1
ATOM 685 N N . GLU A 1 85 ? -5.625 -2.378 -14.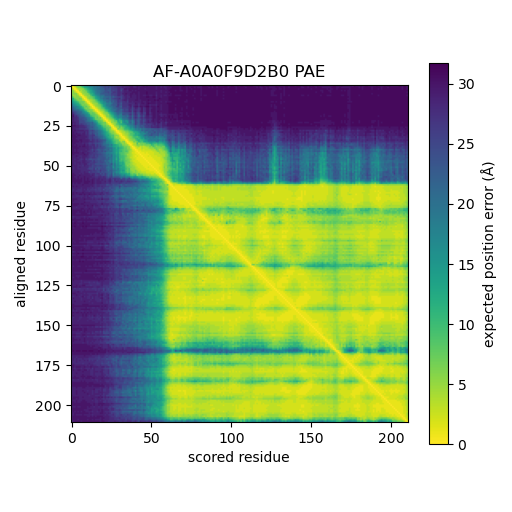123 1.00 93.25 85 GLU A N 1
ATOM 686 C CA . GLU A 1 85 ? -4.459 -3.187 -14.485 1.00 93.25 85 GLU A CA 1
ATOM 687 C C . GLU A 1 85 ? -3.662 -2.439 -15.544 1.00 93.25 85 GLU A C 1
ATOM 689 O O . GLU A 1 85 ? -4.097 -2.307 -16.686 1.00 93.25 85 GLU A O 1
ATOM 694 N N . SER A 1 86 ? -2.511 -1.899 -15.157 1.00 91.88 86 SER A N 1
ATOM 695 C CA . SER A 1 86 ? -1.615 -1.230 -16.091 1.00 91.88 86 SER A CA 1
ATOM 696 C C . SER A 1 86 ? -0.188 -1.268 -15.575 1.00 91.88 86 SER A C 1
ATOM 698 O O . SER A 1 86 ? 0.072 -1.082 -14.388 1.00 91.88 86 SER A O 1
ATOM 700 N N . VAL A 1 87 ? 0.741 -1.477 -16.503 1.00 90.75 87 VAL A N 1
ATOM 701 C CA . VAL A 1 87 ? 2.184 -1.368 -16.260 1.00 90.75 87 VAL A CA 1
ATOM 702 C C . VAL A 1 87 ? 2.686 0.072 -16.395 1.00 90.75 87 VAL A C 1
ATOM 704 O O . VAL A 1 87 ? 3.842 0.336 -16.087 1.00 90.75 87 VAL A O 1
ATOM 707 N N . SER A 1 88 ? 1.842 1.001 -16.861 1.00 93.38 88 SER A N 1
ATOM 708 C CA . SER A 1 88 ? 2.195 2.404 -17.083 1.00 93.38 88 SER A CA 1
ATOM 709 C C . SER A 1 88 ? 1.917 3.241 -15.829 1.00 93.38 88 SER A C 1
ATOM 711 O O . SER A 1 88 ? 0.746 3.424 -15.472 1.00 93.38 88 SER A O 1
ATOM 713 N N . PRO A 1 89 ? 2.947 3.825 -15.181 1.00 93.12 89 PRO A N 1
ATOM 714 C CA . PRO A 1 89 ? 2.752 4.700 -14.023 1.00 93.12 89 PRO A CA 1
ATOM 715 C C . PRO A 1 89 ? 1.802 5.865 -14.326 1.00 93.12 89 PRO A C 1
ATOM 717 O O . PRO A 1 89 ? 0.933 6.189 -13.520 1.00 93.12 89 PRO A O 1
ATOM 720 N N . GLY A 1 90 ? 1.894 6.436 -15.533 1.00 93.38 90 GLY A N 1
ATOM 721 C CA . GLY A 1 90 ? 1.050 7.551 -15.957 1.00 93.38 90 GLY A CA 1
ATOM 722 C C . GLY A 1 90 ? -0.436 7.198 -16.062 1.00 93.38 90 GLY A C 1
ATOM 723 O O . GLY A 1 90 ? -1.283 8.029 -15.736 1.00 93.38 90 GLY A O 1
ATOM 724 N N . GLU A 1 91 ? -0.782 5.979 -16.479 1.00 94.12 91 GLU A N 1
ATOM 725 C CA . GLU A 1 91 ? -2.184 5.537 -16.520 1.00 94.12 91 GLU A CA 1
ATOM 726 C C . GLU A 1 91 ? -2.749 5.327 -15.118 1.00 94.12 91 GLU A C 1
ATOM 728 O O . GLU A 1 91 ? -3.861 5.773 -14.827 1.00 94.12 91 GLU A O 1
ATOM 733 N N . VAL A 1 92 ? -1.966 4.718 -14.226 1.00 94.06 92 VAL A N 1
ATOM 734 C CA . VAL A 1 92 ? -2.378 4.506 -12.835 1.00 94.06 92 VAL A CA 1
ATOM 735 C C . VAL A 1 92 ? -2.490 5.846 -12.087 1.00 94.06 92 VAL A C 1
ATOM 737 O O . VAL A 1 92 ? -3.458 6.058 -11.359 1.00 94.06 92 VAL A O 1
ATOM 740 N N . SER A 1 93 ? -1.600 6.813 -12.334 1.00 94.31 93 SER A N 1
ATOM 741 C CA . SER A 1 93 ? -1.749 8.183 -11.818 1.00 94.31 93 SER A CA 1
ATOM 742 C C . SER A 1 93 ? -3.012 8.876 -12.316 1.00 94.31 93 SER A C 1
ATOM 744 O O . SER A 1 93 ? -3.736 9.478 -11.523 1.00 94.31 93 SER A O 1
ATOM 746 N N . ARG A 1 94 ? -3.332 8.768 -13.614 1.00 95.25 94 ARG A N 1
ATOM 747 C CA . ARG A 1 94 ? -4.590 9.315 -14.152 1.00 95.25 94 ARG A CA 1
ATOM 748 C C . ARG A 1 94 ? -5.807 8.664 -13.508 1.00 95.25 94 ARG A C 1
ATOM 750 O O . ARG A 1 94 ? -6.761 9.369 -13.201 1.00 95.25 94 ARG A O 1
ATOM 757 N N . TYR A 1 95 ? -5.767 7.356 -13.251 1.00 95.88 95 TYR A N 1
ATOM 758 C CA . TYR A 1 95 ? -6.847 6.652 -12.559 1.00 95.88 95 TYR A CA 1
ATOM 759 C C . TYR A 1 95 ? -7.118 7.209 -11.152 1.00 95.88 95 TYR A C 1
ATOM 761 O O . TYR A 1 95 ? -8.269 7.201 -10.709 1.00 95.88 95 TYR A O 1
ATOM 769 N N . PHE A 1 96 ? -6.087 7.675 -10.444 1.00 95.44 96 PHE A N 1
ATOM 770 C CA . PHE A 1 96 ? -6.222 8.280 -9.11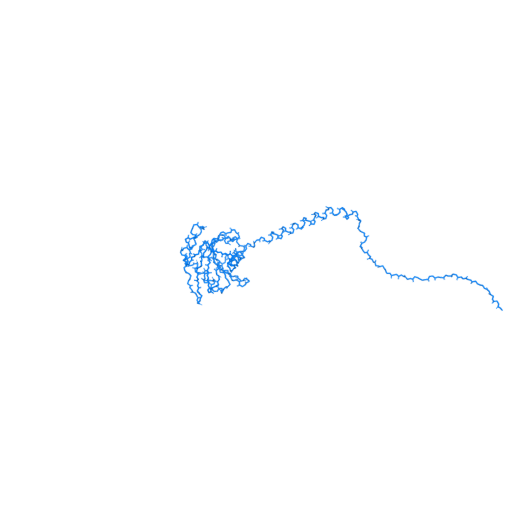6 1.00 95.44 96 PHE A CA 1
ATOM 771 C C . PHE A 1 96 ? -6.498 9.788 -9.139 1.00 95.44 96 PHE A C 1
ATOM 773 O O . PHE A 1 96 ? -6.882 10.354 -8.113 1.00 95.44 96 PHE A O 1
ATOM 780 N N . SER A 1 97 ? -6.351 10.439 -10.293 1.00 94.06 97 SER A N 1
ATOM 781 C CA . SER A 1 97 ? -6.606 11.869 -10.448 1.00 94.06 97 SER A CA 1
ATOM 782 C C . SER A 1 97 ? -8.047 12.221 -10.063 1.00 94.06 97 SER A C 1
ATOM 784 O O . SER A 1 97 ? -9.000 11.582 -10.509 1.00 94.06 97 SER A O 1
ATOM 786 N N . GLY A 1 98 ? -8.204 13.219 -9.189 1.00 92.25 98 GLY A N 1
ATOM 787 C CA . GLY A 1 98 ? -9.505 13.685 -8.702 1.00 92.25 98 GLY A CA 1
ATOM 788 C C . GLY A 1 98 ? -10.184 12.794 -7.654 1.00 92.25 98 GLY A C 1
ATOM 789 O O . GLY A 1 98 ? -11.278 13.133 -7.212 1.00 92.25 98 GLY A O 1
ATOM 790 N N . LYS A 1 99 ? -9.568 11.677 -7.234 1.00 93.38 99 LYS A N 1
ATOM 791 C CA . LYS A 1 99 ? -10.123 10.784 -6.193 1.00 93.38 99 LYS A CA 1
ATOM 792 C C . LYS A 1 99 ? -9.659 11.114 -4.778 1.00 93.38 99 LYS A C 1
ATOM 794 O O . LYS A 1 99 ? -10.278 10.662 -3.821 1.00 93.38 99 LYS A O 1
ATOM 799 N N . PHE A 1 100 ? -8.585 11.886 -4.657 1.00 93.44 100 PHE A N 1
ATOM 800 C CA . PHE A 1 100 ? -7.988 12.287 -3.390 1.00 93.44 100 PHE A CA 1
ATOM 801 C C . PHE A 1 100 ? -7.773 13.797 -3.366 1.00 93.44 100 PHE A C 1
ATOM 803 O O . PHE A 1 100 ? -7.659 14.441 -4.408 1.00 93.44 100 PHE A O 1
ATOM 810 N N . THR A 1 101 ? -7.700 14.355 -2.161 1.00 89.50 101 THR A N 1
ATOM 811 C CA . THR A 1 101 ? -7.373 15.769 -1.919 1.00 89.50 101 THR A CA 1
ATOM 812 C C . THR A 1 101 ? -5.884 16.075 -2.102 1.00 89.50 101 THR A C 1
ATOM 814 O O . THR A 1 101 ? -5.501 17.241 -2.127 1.00 89.50 101 THR A O 1
ATOM 817 N N . PHE A 1 102 ? -5.058 15.040 -2.256 1.00 89.12 102 PHE A N 1
ATOM 818 C CA . PHE A 1 102 ? -3.627 15.107 -2.524 1.00 89.12 102 PHE A CA 1
ATOM 819 C C . PHE A 1 102 ? -3.303 14.444 -3.874 1.00 89.12 102 PHE A C 1
ATOM 821 O O . PHE A 1 102 ? -4.022 13.542 -4.318 1.00 89.12 102 PHE A O 1
ATOM 828 N N . PRO A 1 103 ? -2.228 14.867 -4.559 1.00 87.38 103 PRO A N 1
ATOM 829 C CA . PRO A 1 103 ? -1.838 14.269 -5.827 1.00 87.38 103 PRO A CA 1
ATOM 830 C C . PRO A 1 103 ? -1.217 12.878 -5.624 1.00 87.38 103 PRO A C 1
ATOM 832 O O . PRO A 1 103 ? -0.320 12.695 -4.806 1.00 87.38 103 PRO A O 1
ATOM 835 N N . VAL A 1 104 ? -1.659 11.902 -6.422 1.00 90.19 104 VAL A N 1
ATOM 836 C CA . VAL A 1 104 ? -1.059 10.558 -6.497 1.00 90.19 104 VAL A CA 1
ATOM 837 C C . VAL A 1 104 ? -0.282 10.438 -7.806 1.00 90.19 104 VAL A C 1
ATOM 839 O O . VAL A 1 104 ? -0.808 10.009 -8.839 1.00 90.19 104 VAL A O 1
ATOM 842 N N . VAL A 1 105 ? 0.980 10.865 -7.776 1.00 88.81 105 VAL A N 1
ATOM 843 C CA . VAL A 1 105 ? 1.886 10.820 -8.931 1.00 88.81 105 VAL A CA 1
ATOM 844 C C . VAL A 1 105 ? 2.822 9.629 -8.784 1.00 88.81 105 VAL A C 1
ATOM 846 O O . VAL A 1 105 ? 3.494 9.473 -7.770 1.00 88.81 105 VAL A O 1
ATOM 849 N N . LEU A 1 106 ? 2.836 8.767 -9.795 1.00 90.12 106 LEU A N 1
ATOM 850 C CA . LEU A 1 106 ? 3.667 7.579 -9.851 1.00 90.12 106 LEU A CA 1
ATOM 851 C C . LEU A 1 106 ? 4.738 7.802 -10.907 1.00 90.12 106 LEU A C 1
ATOM 853 O O . LEU A 1 106 ? 4.436 8.115 -12.060 1.00 90.12 106 LEU A O 1
ATOM 857 N N . SER A 1 107 ? 5.980 7.586 -10.502 1.00 86.69 107 SER A N 1
ATOM 858 C CA . SER A 1 107 ? 7.121 7.501 -11.404 1.00 86.69 107 SER A CA 1
ATOM 859 C C . SER A 1 107 ? 7.519 6.045 -11.596 1.00 86.69 107 SER A C 1
ATOM 861 O O . SER A 1 107 ? 7.156 5.167 -10.807 1.00 86.69 107 SER A O 1
ATOM 863 N N . GLU A 1 108 ? 8.268 5.783 -12.660 1.00 86.88 108 GLU A N 1
ATOM 864 C CA . GLU A 1 108 ? 8.923 4.493 -12.828 1.00 86.88 108 GLU A CA 1
ATOM 865 C C . GLU A 1 108 ? 9.903 4.270 -11.668 1.00 86.88 108 GLU A C 1
ATOM 867 O O . GLU A 1 108 ? 10.702 5.149 -11.337 1.00 86.88 108 GLU A O 1
ATOM 872 N N . ILE A 1 109 ? 9.801 3.110 -11.018 1.00 87.75 109 ILE A N 1
ATOM 873 C CA . ILE A 1 109 ? 10.710 2.737 -9.936 1.00 87.75 109 ILE A CA 1
ATOM 874 C C . ILE A 1 109 ? 11.834 1.919 -10.568 1.00 87.75 109 ILE A C 1
ATOM 876 O O . ILE A 1 109 ? 11.554 0.835 -11.078 1.00 87.75 109 ILE A O 1
ATOM 880 N N . PRO A 1 110 ? 13.086 2.403 -10.539 1.00 87.44 110 PRO A N 1
ATOM 881 C CA . PRO A 1 110 ? 14.196 1.667 -11.112 1.00 87.44 110 PRO A CA 1
ATOM 882 C C . PRO A 1 110 ? 14.513 0.424 -10.282 1.00 87.44 110 PRO A C 1
ATOM 884 O O . PRO A 1 110 ? 14.434 0.432 -9.045 1.00 87.44 110 PRO A O 1
ATOM 887 N N . ASP A 1 111 ? 14.955 -0.610 -10.988 1.00 87.88 111 ASP A N 1
ATOM 888 C CA . ASP A 1 111 ? 15.462 -1.843 -10.402 1.00 87.88 111 ASP A CA 1
ATOM 889 C C . ASP A 1 111 ? 16.652 -1.581 -9.467 1.00 87.88 111 ASP A C 1
ATOM 891 O O . ASP A 1 111 ? 17.469 -0.681 -9.683 1.00 87.88 111 ASP A O 1
ATOM 895 N N . ILE A 1 112 ? 16.777 -2.399 -8.421 1.00 87.12 112 ILE A N 1
ATOM 896 C CA . ILE A 1 112 ? 17.843 -2.278 -7.417 1.00 87.12 112 ILE A CA 1
ATOM 897 C C . ILE A 1 112 ? 18.504 -3.625 -7.153 1.00 87.12 112 ILE A C 1
ATOM 899 O O . ILE A 1 112 ? 17.828 -4.590 -6.829 1.00 87.12 112 ILE A O 1
ATOM 903 N N . LYS A 1 113 ? 19.840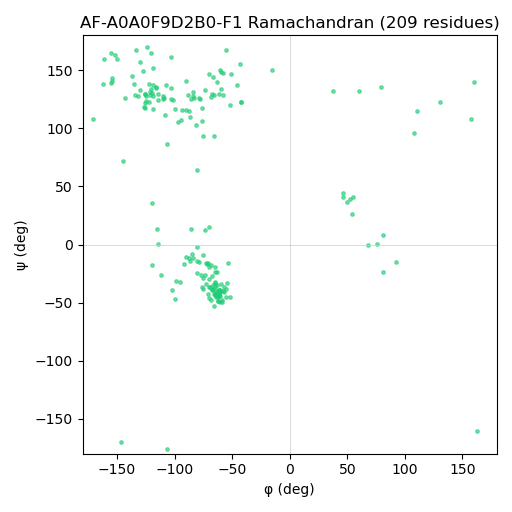 -3.699 -7.232 1.00 78.69 113 LYS A N 1
ATOM 904 C CA . LYS A 1 113 ? 20.638 -4.877 -6.821 1.00 78.69 113 LYS A CA 1
ATOM 905 C C . LYS A 1 113 ? 20.071 -6.228 -7.330 1.00 78.69 113 LYS A C 1
ATOM 907 O O . LYS A 1 113 ? 20.107 -7.219 -6.609 1.00 78.69 113 LYS A O 1
ATOM 912 N N . SER A 1 114 ? 19.602 -6.277 -8.583 1.00 81.88 114 SER A N 1
ATOM 913 C CA . SER A 1 114 ? 18.964 -7.441 -9.251 1.00 81.88 114 SER A CA 1
ATOM 914 C C . SER A 1 114 ? 17.479 -7.690 -8.940 1.00 81.88 114 SER A C 1
ATOM 916 O O . SER A 1 114 ? 16.922 -8.705 -9.355 1.00 81.88 114 SER A O 1
ATOM 918 N N . HIS A 1 115 ? 16.817 -6.772 -8.241 1.00 88.50 115 HIS A N 1
ATOM 919 C CA . HIS A 1 115 ? 15.374 -6.794 -8.041 1.00 88.50 115 HIS A CA 1
ATOM 920 C C . HIS A 1 115 ? 14.657 -6.091 -9.185 1.00 88.50 115 HIS A C 1
ATOM 922 O O . HIS A 1 115 ? 14.797 -4.880 -9.339 1.00 88.50 115 HIS A O 1
ATOM 928 N N . HIS A 1 116 ? 13.879 -6.864 -9.944 1.00 90.50 116 HIS A N 1
ATOM 929 C CA . HIS A 1 116 ? 13.023 -6.358 -11.013 1.00 90.50 116 HIS A CA 1
ATOM 930 C C . HIS A 1 116 ? 11.670 -5.935 -10.452 1.00 90.50 116 HIS A C 1
ATOM 932 O O . HIS A 1 116 ? 10.881 -6.796 -10.044 1.00 90.50 116 HIS A O 1
ATOM 938 N N . ILE A 1 117 ? 11.414 -4.628 -10.420 1.00 93.00 117 ILE A N 1
ATOM 939 C CA . ILE A 1 117 ? 10.197 -4.043 -9.854 1.00 93.00 117 ILE A CA 1
ATOM 940 C C . ILE A 1 117 ? 9.235 -3.729 -10.995 1.00 93.00 117 ILE A C 1
ATOM 942 O O . ILE A 1 117 ? 9.498 -2.888 -11.848 1.00 93.00 117 ILE A O 1
ATOM 946 N N . ARG A 1 118 ? 8.075 -4.384 -10.999 1.00 93.69 118 ARG A N 1
ATOM 947 C CA . ARG A 1 118 ? 7.049 -4.191 -12.023 1.00 93.69 118 ARG A CA 1
ATOM 948 C C . ARG A 1 118 ? 5.760 -3.680 -11.406 1.00 93.69 118 ARG A C 1
ATOM 950 O O . ARG A 1 118 ? 5.224 -4.293 -10.484 1.00 93.69 118 ARG A O 1
ATOM 957 N N . LEU A 1 119 ? 5.239 -2.583 -11.949 1.00 95.12 119 LEU A N 1
ATOM 958 C CA . LEU A 1 119 ? 3.895 -2.109 -11.637 1.00 95.12 119 LEU A CA 1
ATOM 959 C C . LEU A 1 119 ? 2.861 -3.095 -12.194 1.00 95.12 119 LEU A C 1
ATOM 961 O O . LEU A 1 119 ? 2.933 -3.485 -13.361 1.00 95.12 119 LEU A O 1
ATOM 965 N N . PHE A 1 120 ? 1.919 -3.500 -11.350 1.00 93.56 120 PHE A N 1
ATOM 966 C CA . PHE A 1 120 ? 0.813 -4.378 -11.726 1.00 93.56 120 PHE A CA 1
ATOM 967 C C . PHE A 1 120 ? -0.485 -3.591 -11.919 1.00 93.56 120 PHE A C 1
ATOM 969 O O . PHE A 1 120 ? -1.245 -3.845 -12.853 1.00 93.56 120 PHE A O 1
ATOM 976 N N . GLY A 1 121 ? -0.728 -2.604 -11.058 1.00 95.56 121 GLY A N 1
ATOM 977 C CA . GLY A 1 121 ? -1.929 -1.793 -11.143 1.00 95.56 121 GLY A CA 1
ATOM 978 C C . GLY A 1 121 ? -2.219 -1.025 -9.867 1.00 95.56 121 GLY A C 1
ATOM 979 O O . GLY A 1 121 ? -1.351 -0.831 -9.015 1.00 95.56 121 GLY A O 1
ATOM 980 N N . GLY A 1 122 ? -3.469 -0.601 -9.719 1.00 95.62 122 GLY A N 1
ATOM 981 C CA . GLY A 1 122 ? -3.912 0.115 -8.534 1.00 95.62 122 GLY A CA 1
ATOM 982 C C . GLY A 1 122 ? -5.405 -0.007 -8.266 1.00 95.62 122 GLY A C 1
ATOM 983 O O . GLY A 1 122 ? -6.201 -0.412 -9.115 1.00 95.62 122 GLY A O 1
ATOM 984 N N . LYS A 1 123 ? -5.802 0.347 -7.048 1.00 95.56 123 LYS A N 1
ATOM 985 C CA . LYS A 1 123 ? -7.195 0.519 -6.646 1.00 95.56 123 LYS A CA 1
ATOM 986 C C . LYS A 1 123 ? -7.312 1.539 -5.523 1.00 95.56 123 LYS A C 1
ATOM 988 O O . LYS A 1 123 ? -6.340 1.842 -4.841 1.00 95.56 123 LYS A O 1
ATOM 993 N N . VAL A 1 124 ? -8.519 2.045 -5.307 1.00 95.25 124 VAL A N 1
ATOM 994 C CA . VAL A 1 124 ? -8.829 2.755 -4.061 1.00 95.25 124 VAL A CA 1
ATOM 995 C C . VAL A 1 124 ? -9.203 1.698 -3.027 1.00 95.25 124 VAL A C 1
ATOM 997 O O . VAL A 1 124 ? -9.989 0.795 -3.324 1.00 95.25 124 VAL A O 1
ATOM 1000 N N . CYS A 1 125 ? -8.622 1.765 -1.835 1.00 93.06 125 CYS A N 1
ATOM 1001 C CA . CYS A 1 125 ? -9.034 0.948 -0.698 1.00 93.06 125 CYS A CA 1
ATOM 1002 C C . CYS A 1 125 ? -9.380 1.831 0.498 1.00 93.06 125 CYS A C 1
ATOM 1004 O O . CYS A 1 125 ? -9.111 3.028 0.489 1.00 93.06 125 CYS A O 1
ATOM 1006 N N . HIS A 1 126 ? -9.971 1.219 1.520 1.00 91.75 126 HIS A N 1
ATOM 1007 C CA . HIS A 1 126 ? -10.279 1.894 2.771 1.00 91.75 126 HIS A CA 1
ATOM 1008 C C . HIS A 1 126 ? -9.528 1.192 3.897 1.00 91.75 126 HIS A C 1
ATOM 1010 O O . HIS A 1 126 ? -9.765 0.010 4.146 1.00 91.75 126 HIS A O 1
ATOM 1016 N N . LEU A 1 127 ? -8.609 1.904 4.540 1.00 91.25 127 LEU A N 1
ATOM 1017 C CA . LEU A 1 127 ? -7.884 1.429 5.714 1.00 91.25 127 LEU A CA 1
ATOM 1018 C C . LEU A 1 127 ? -8.595 1.994 6.940 1.00 91.25 127 LEU A C 1
ATOM 1020 O O . LEU A 1 127 ? -8.545 3.194 7.171 1.00 91.25 127 LEU A O 1
ATOM 1024 N N . ASN A 1 128 ? -9.337 1.155 7.667 1.00 87.56 128 ASN A N 1
ATOM 1025 C CA . ASN A 1 128 ? -10.153 1.577 8.816 1.00 87.56 128 ASN A CA 1
ATOM 1026 C C . ASN A 1 128 ? -11.060 2.799 8.525 1.00 87.56 128 ASN A C 1
ATOM 1028 O O . ASN A 1 128 ? -11.251 3.665 9.369 1.00 87.56 128 ASN A O 1
ATOM 1032 N N . GLY A 1 129 ? -11.616 2.881 7.309 1.00 85.88 129 GLY A N 1
ATOM 1033 C CA . GLY A 1 129 ? -12.479 3.988 6.868 1.00 85.88 129 GLY A CA 1
ATOM 1034 C C . GLY A 1 129 ? -11.755 5.139 6.157 1.00 85.88 129 GLY A C 1
ATOM 1035 O O . GLY A 1 129 ? -12.406 5.901 5.444 1.00 85.88 129 GLY A O 1
ATOM 1036 N N . VAL A 1 130 ? -10.425 5.219 6.245 1.00 90.69 130 VAL A N 1
ATOM 1037 C CA . VAL A 1 130 ? -9.615 6.207 5.517 1.00 90.69 130 VAL A CA 1
ATOM 1038 C C . VAL A 1 130 ? -9.447 5.778 4.064 1.00 90.69 130 VAL A C 1
ATOM 1040 O O . VAL A 1 130 ? -8.973 4.676 3.785 1.00 90.69 130 VAL A O 1
ATOM 1043 N N . SER A 1 131 ? -9.815 6.652 3.124 1.00 92.44 131 SER A N 1
ATOM 1044 C CA . SER A 1 131 ? -9.595 6.417 1.693 1.00 92.44 131 SER A CA 1
ATOM 1045 C C . SER A 1 131 ? -8.104 6.462 1.368 1.00 92.44 131 SER A C 1
ATOM 1047 O O . SER A 1 131 ? -7.417 7.433 1.663 1.00 92.44 131 SER A O 1
ATOM 1049 N N . THR A 1 132 ? -7.593 5.419 0.722 1.00 94.94 132 THR A N 1
ATOM 1050 C CA . THR A 1 132 ? -6.161 5.262 0.448 1.00 94.94 132 THR A CA 1
ATOM 1051 C C . THR A 1 132 ? -5.938 4.806 -0.987 1.00 94.94 132 THR A C 1
ATOM 1053 O O . THR A 1 132 ? -6.645 3.930 -1.502 1.00 94.94 132 THR A O 1
ATOM 1056 N N . ALA A 1 133 ? -4.939 5.387 -1.649 1.00 96.56 133 ALA A N 1
ATOM 1057 C CA . ALA A 1 133 ? -4.476 4.899 -2.937 1.00 96.56 133 ALA A CA 1
ATOM 1058 C C . ALA A 1 133 ? -3.634 3.647 -2.704 1.00 96.56 133 ALA A C 1
ATOM 1060 O O . ALA A 1 133 ? -2.595 3.704 -2.051 1.00 96.56 133 ALA A O 1
ATOM 1061 N N . TYR A 1 134 ? -4.083 2.515 -3.232 1.00 97.06 134 TYR A N 1
ATOM 1062 C CA . TYR A 1 134 ? -3.376 1.251 -3.131 1.00 97.06 134 TYR A CA 1
ATOM 1063 C C . TYR A 1 134 ? -2.792 0.887 -4.492 1.00 97.06 134 TYR A C 1
ATOM 1065 O O . TYR A 1 134 ? -3.525 0.571 -5.429 1.00 97.06 134 TYR A O 1
ATOM 1073 N N . ILE A 1 135 ? -1.469 0.925 -4.593 1.00 96.62 135 ILE A N 1
ATOM 1074 C CA . ILE A 1 135 ? -0.707 0.536 -5.774 1.00 96.62 135 ILE A CA 1
ATOM 1075 C C . ILE A 1 135 ? -0.090 -0.844 -5.543 1.00 96.62 135 ILE A C 1
ATOM 1077 O O . ILE A 1 135 ? 0.469 -1.144 -4.484 1.00 96.62 135 ILE A O 1
ATOM 1081 N N . MET A 1 136 ? -0.213 -1.697 -6.550 1.00 96.25 136 MET A N 1
ATOM 1082 C CA . MET A 1 136 ? 0.237 -3.080 -6.525 1.00 96.25 136 MET A CA 1
ATOM 1083 C C . MET A 1 136 ? 1.452 -3.222 -7.430 1.00 96.25 136 MET A C 1
ATOM 1085 O O . MET A 1 136 ? 1.407 -2.878 -8.612 1.00 96.25 136 MET A O 1
ATOM 1089 N N . TYR A 1 137 ? 2.526 -3.760 -6.871 1.00 95.94 137 TYR A N 1
ATOM 1090 C CA . TYR A 1 137 ? 3.753 -4.092 -7.577 1.00 95.94 137 TYR A CA 1
ATOM 1091 C C . TYR A 1 137 ? 4.048 -5.588 -7.437 1.00 95.94 137 TYR A C 1
ATOM 1093 O O . TYR A 1 137 ? 3.514 -6.280 -6.562 1.00 95.94 137 TYR A O 1
ATOM 1101 N N . HIS A 1 138 ? 4.947 -6.069 -8.284 1.00 94.06 138 HIS A N 1
ATOM 1102 C CA . HIS A 1 138 ? 5.668 -7.317 -8.095 1.00 94.06 138 HIS A CA 1
ATOM 1103 C C . HIS A 1 138 ? 7.166 -7.040 -8.098 1.00 94.06 138 HIS A C 1
ATOM 1105 O O . HIS A 1 138 ? 7.659 -6.293 -8.939 1.00 94.06 138 HIS A O 1
ATOM 1111 N N . CYS A 1 139 ? 7.887 -7.683 -7.186 1.00 93.31 139 CYS A N 1
ATOM 1112 C CA . CYS A 1 139 ? 9.339 -7.723 -7.175 1.00 93.31 139 CYS A CA 1
ATOM 1113 C C . CYS A 1 139 ? 9.789 -9.181 -7.143 1.00 93.31 139 CYS A C 1
ATOM 1115 O O . CYS A 1 139 ? 9.467 -9.888 -6.194 1.00 93.31 139 CYS A O 1
ATOM 1117 N N . CYS A 1 140 ? 10.505 -9.648 -8.169 1.00 89.62 140 CYS A N 1
ATOM 1118 C CA . CYS A 1 140 ? 10.970 -11.044 -8.244 1.00 89.62 140 CYS A CA 1
ATOM 1119 C C . CYS A 1 140 ? 9.840 -12.083 -8.038 1.00 89.62 140 CYS A C 1
ATOM 1121 O O . CYS A 1 140 ? 10.040 -13.095 -7.375 1.00 89.62 140 CYS A O 1
ATOM 1123 N N . ASN A 1 141 ? 8.648 -11.822 -8.590 1.00 87.44 141 ASN A N 1
ATOM 1124 C CA . ASN A 1 141 ? 7.395 -12.576 -8.380 1.00 87.44 141 ASN A CA 1
ATOM 1125 C C . ASN A 1 141 ? 6.775 -12.485 -6.974 1.00 87.44 141 ASN A C 1
ATOM 1127 O O . ASN A 1 141 ? 5.685 -13.012 -6.761 1.00 87.44 141 ASN A O 1
ATOM 1131 N N . THR A 1 142 ? 7.384 -11.758 -6.042 1.00 92.06 142 THR A N 1
ATOM 1132 C CA . THR A 1 142 ? 6.792 -11.463 -4.737 1.00 92.06 142 THR A CA 1
ATOM 1133 C C . THR A 1 142 ? 5.872 -10.242 -4.841 1.00 92.06 142 THR A C 1
ATOM 1135 O O . THR A 1 142 ? 6.300 -9.197 -5.342 1.00 92.06 142 THR A O 1
ATOM 1138 N N . PRO A 1 143 ? 4.609 -10.333 -4.390 1.00 94.75 143 PRO A N 1
ATOM 1139 C CA . PRO A 1 143 ? 3.710 -9.187 -4.311 1.00 94.75 143 PRO A CA 1
ATOM 1140 C C . PRO A 1 143 ? 4.275 -8.096 -3.391 1.00 94.75 143 PRO A C 1
ATOM 1142 O O . PRO A 1 143 ? 4.703 -8.383 -2.275 1.00 94.75 143 PRO A O 1
ATOM 1145 N N . VAL A 1 144 ? 4.236 -6.840 -3.834 1.00 96.31 144 VAL A N 1
ATOM 1146 C CA . VAL A 1 144 ? 4.582 -5.669 -3.017 1.00 96.31 144 VAL A CA 1
ATOM 1147 C C . VAL A 1 144 ? 3.415 -4.694 -3.048 1.00 96.31 144 VAL A C 1
ATOM 1149 O O . VAL A 1 144 ? 2.904 -4.350 -4.114 1.00 96.31 144 VAL A O 1
ATOM 1152 N N . SER A 1 145 ? 2.985 -4.244 -1.875 1.00 97.12 145 SER A N 1
ATOM 1153 C CA . SER A 1 145 ? 1.854 -3.334 -1.731 1.00 97.12 145 SER A CA 1
ATOM 1154 C C . SER A 1 145 ? 2.328 -1.960 -1.284 1.00 97.12 145 SER A C 1
ATOM 1156 O O . SER A 1 145 ? 2.992 -1.844 -0.255 1.00 97.12 145 SER A O 1
ATOM 1158 N N . VAL A 1 146 ? 1.962 -0.925 -2.035 1.00 96.88 146 VAL A N 1
ATOM 1159 C CA . VAL A 1 146 ? 2.244 0.475 -1.706 1.00 96.88 146 VAL A CA 1
ATOM 1160 C C . VAL A 1 146 ? 0.929 1.191 -1.437 1.00 96.88 146 VAL A C 1
ATOM 1162 O O . VAL A 1 146 ? 0.007 1.135 -2.246 1.00 96.88 146 VAL A O 1
ATOM 1165 N N . PHE A 1 147 ? 0.849 1.883 -0.312 1.00 96.44 147 PHE A N 1
ATOM 1166 C CA . PHE A 1 147 ? -0.316 2.641 0.114 1.00 96.44 147 PHE A CA 1
ATOM 1167 C C . PHE A 1 147 ? 0.076 4.101 0.261 1.00 96.44 147 PHE A C 1
ATOM 1169 O O . PHE A 1 147 ? 1.076 4.403 0.911 1.00 96.44 147 PHE A O 1
ATOM 1176 N N . ILE A 1 148 ? -0.707 4.990 -0.341 1.00 95.25 148 ILE A N 1
ATOM 1177 C CA . ILE A 1 148 ? -0.514 6.436 -0.262 1.00 95.25 148 ILE A CA 1
ATOM 1178 C C . ILE A 1 148 ? -1.788 7.051 0.308 1.00 95.25 148 ILE A C 1
ATOM 1180 O O . ILE A 1 148 ? -2.881 6.866 -0.235 1.00 95.25 148 ILE A O 1
ATOM 1184 N N . LEU A 1 149 ? -1.631 7.766 1.412 1.00 94.25 149 LEU A N 1
ATOM 1185 C CA . LEU A 1 149 ? -2.690 8.459 2.136 1.00 94.25 149 LEU A CA 1
ATOM 1186 C C . LEU A 1 149 ? -2.240 9.878 2.490 1.00 94.25 149 LEU A C 1
ATOM 1188 O O . LEU A 1 149 ? -1.061 10.214 2.373 1.00 94.25 149 LEU A O 1
ATOM 1192 N N . SER A 1 150 ? -3.186 10.709 2.916 1.00 92.88 150 SER A N 1
ATOM 1193 C CA . SER A 1 150 ? -2.890 12.033 3.457 1.00 92.88 150 SER A CA 1
ATOM 1194 C C . SER A 1 150 ? -2.136 11.902 4.783 1.00 92.88 150 SER A C 1
ATOM 1196 O O . SER A 1 150 ? -2.453 11.018 5.577 1.00 92.88 150 SER A O 1
ATOM 1198 N N . ILE A 1 151 ? -1.186 12.798 5.066 1.00 90.06 151 ILE A N 1
ATOM 1199 C CA . ILE A 1 151 ? -0.545 12.870 6.393 1.00 90.06 151 ILE A CA 1
ATOM 1200 C C . ILE A 1 151 ? -1.588 13.114 7.485 1.00 90.06 151 ILE A C 1
ATOM 1202 O O . ILE A 1 151 ? -1.528 12.468 8.524 1.00 90.06 151 ILE A O 1
ATOM 1206 N N . LYS A 1 152 ? -2.585 13.967 7.222 1.00 89.94 152 LYS A N 1
ATOM 1207 C CA . LYS A 1 152 ? -3.658 14.253 8.188 1.00 89.94 152 LYS A CA 1
ATOM 1208 C C . LYS A 1 152 ? -4.456 13.001 8.535 1.00 89.94 152 LYS A C 1
ATOM 1210 O O . LYS A 1 152 ? -4.774 12.790 9.693 1.00 89.94 152 LYS A O 1
ATOM 1215 N N . ASP A 1 153 ? -4.722 12.156 7.542 1.00 90.81 153 ASP A N 1
ATOM 1216 C CA . ASP A 1 153 ? -5.452 10.909 7.773 1.00 90.81 153 ASP A CA 1
ATOM 1217 C C . ASP A 1 153 ? -4.541 9.850 8.422 1.00 90.81 153 ASP A C 1
ATOM 1219 O O . ASP A 1 153 ? -5.012 8.952 9.110 1.00 90.81 153 ASP A O 1
ATOM 1223 N N . ALA A 1 154 ? -3.222 9.938 8.212 1.00 88.81 154 ALA A N 1
ATOM 1224 C CA . ALA A 1 154 ? -2.247 9.064 8.857 1.00 88.81 154 ALA A CA 1
ATOM 1225 C C . ALA A 1 154 ? -2.116 9.353 10.368 1.00 88.81 154 ALA A C 1
ATOM 1227 O O . ALA A 1 154 ? -1.838 8.433 11.135 1.00 88.81 154 ALA A O 1
ATOM 1228 N N . GLU A 1 155 ? -2.341 10.598 10.804 1.00 87.69 155 GLU A N 1
ATOM 1229 C CA . GLU A 1 155 ? -2.336 11.004 12.222 1.00 87.69 155 GLU A CA 1
ATOM 1230 C C . GLU A 1 155 ? -3.457 10.356 13.047 1.00 87.69 155 GLU A C 1
ATOM 1232 O O . GLU A 1 155 ? -3.314 10.214 14.266 1.00 87.69 155 GLU A O 1
ATOM 1237 N N . ASP A 1 156 ? -4.540 9.929 12.392 1.00 86.88 156 ASP A N 1
ATOM 1238 C CA . ASP A 1 156 ? -5.662 9.248 13.041 1.00 86.88 156 ASP A CA 1
ATOM 1239 C C . ASP A 1 156 ? -5.302 7.821 13.494 1.00 86.88 156 ASP A C 1
ATOM 1241 O O . ASP A 1 156 ? -5.995 7.249 14.338 1.00 86.88 156 ASP A O 1
ATOM 1245 N N . PHE A 1 157 ? -4.203 7.249 12.987 1.00 89.19 157 PHE A N 1
ATOM 1246 C CA . PHE A 1 157 ? -3.740 5.917 13.371 1.00 89.19 157 PHE A CA 1
ATOM 1247 C C . PHE A 1 157 ? -2.809 5.968 14.589 1.00 89.19 157 PHE A C 1
ATOM 1249 O O . PHE A 1 157 ? -1.801 6.687 14.625 1.00 89.19 157 PHE A O 1
ATOM 1256 N N . SER A 1 158 ? -3.119 5.148 15.594 1.00 85.69 158 SER A N 1
ATOM 1257 C CA . SER A 1 158 ? -2.463 5.177 16.908 1.00 85.69 158 SER A CA 1
ATOM 1258 C C . SER A 1 158 ? -0.965 4.848 16.854 1.00 85.69 158 SER A C 1
ATOM 1260 O O . SER A 1 158 ? -0.167 5.449 17.580 1.00 85.69 158 SER A O 1
ATOM 1262 N N . ASP A 1 159 ? -0.560 3.945 15.958 1.00 84.62 159 ASP A N 1
ATOM 1263 C CA . ASP A 1 159 ? 0.829 3.521 15.753 1.00 84.62 159 ASP A CA 1
ATOM 1264 C C . ASP A 1 159 ? 1.670 4.507 14.930 1.00 84.62 159 ASP A C 1
ATOM 1266 O O . ASP A 1 159 ? 2.902 4.413 14.951 1.00 84.62 159 ASP A O 1
ATOM 1270 N N . ILE A 1 160 ? 1.029 5.452 14.237 1.00 85.62 160 ILE A N 1
ATOM 1271 C CA . ILE A 1 160 ? 1.682 6.454 13.385 1.00 85.62 160 ILE A CA 1
ATOM 1272 C C . ILE A 1 160 ? 1.835 7.798 14.095 1.00 85.62 160 ILE A C 1
ATOM 1274 O O . ILE A 1 160 ? 2.838 8.485 13.890 1.00 85.62 160 ILE A O 1
ATOM 1278 N N . LYS A 1 161 ? 0.905 8.146 14.989 1.00 78.44 161 LYS A N 1
ATOM 1279 C CA . LYS A 1 161 ? 0.893 9.428 15.707 1.00 78.44 161 LYS A CA 1
ATOM 1280 C C . LYS A 1 161 ? 2.221 9.767 16.395 1.00 78.44 161 LYS A C 1
ATOM 1282 O O . LYS A 1 161 ? 2.731 10.868 16.242 1.00 78.44 161 LYS A O 1
ATOM 1287 N N . GLN A 1 162 ? 2.828 8.802 17.088 1.00 71.44 162 GLN A N 1
ATOM 1288 C CA . GLN A 1 162 ? 4.118 8.992 17.779 1.00 71.44 162 GLN A CA 1
ATOM 1289 C C . GLN A 1 162 ? 5.311 9.139 16.825 1.00 71.44 162 GLN A C 1
ATOM 1291 O O . GLN A 1 162 ? 6.394 9.567 17.217 1.00 71.44 162 GLN A O 1
ATOM 1296 N N . TYR A 1 163 ? 5.147 8.706 15.581 1.00 75.31 163 TYR A N 1
ATOM 1297 C CA . TYR A 1 163 ? 6.225 8.607 14.617 1.00 75.31 163 TYR A CA 1
ATOM 1298 C C . TYR A 1 163 ? 6.309 9.840 13.705 1.00 75.31 163 TYR A C 1
ATOM 1300 O O . TYR A 1 163 ? 7.417 10.258 13.359 1.00 75.31 163 TYR A O 1
ATOM 1308 N N . LEU A 1 164 ? 5.173 10.475 13.395 1.00 74.19 164 LEU A N 1
ATOM 1309 C CA . LEU A 1 164 ? 5.129 11.730 12.634 1.00 74.19 164 LEU A CA 1
ATOM 1310 C C . LEU A 1 164 ? 5.826 12.900 13.351 1.00 74.19 164 LEU A C 1
ATOM 1312 O O . LEU A 1 164 ? 6.318 13.811 12.696 1.00 74.19 164 LEU A O 1
ATOM 1316 N N . GLU A 1 165 ? 5.960 12.846 14.677 1.00 69.00 165 GLU A N 1
ATOM 1317 C CA . GLU A 1 165 ? 6.677 13.860 15.466 1.00 69.00 165 GLU A CA 1
ATOM 1318 C C . GLU A 1 165 ? 8.213 13.793 15.309 1.00 69.00 165 GLU A C 1
ATOM 1320 O O . GLU A 1 165 ? 8.916 14.728 15.690 1.00 69.00 165 GLU A O 1
ATOM 1325 N N . GLY A 1 166 ? 8.757 12.691 14.775 1.00 61.28 166 GLY A N 1
ATOM 1326 C CA . GLY A 1 166 ? 10.189 12.375 14.847 1.00 61.28 166 GLY A CA 1
ATOM 1327 C C . GLY A 1 166 ? 10.965 12.349 13.528 1.00 61.28 166 GLY A C 1
ATOM 1328 O O . GLY A 1 166 ? 12.153 12.029 13.582 1.00 61.28 166 GLY A O 1
ATOM 1329 N N . ASP A 1 167 ? 10.321 12.622 12.387 1.00 57.94 167 ASP A N 1
ATOM 1330 C CA . ASP A 1 167 ? 10.906 12.675 11.028 1.00 57.94 167 ASP A CA 1
ATOM 1331 C C . ASP A 1 167 ? 11.832 11.482 10.687 1.00 57.94 167 ASP A C 1
ATOM 1333 O O . ASP A 1 167 ? 12.955 11.613 10.194 1.00 57.94 167 ASP A O 1
ATOM 1337 N N . LYS A 1 168 ? 11.394 10.269 11.041 1.00 73.50 168 LYS A N 1
ATOM 1338 C CA . LYS A 1 168 ? 12.152 9.017 10.837 1.00 73.50 168 LYS A CA 1
ATOM 1339 C C . LYS A 1 168 ? 11.543 8.195 9.713 1.00 73.50 168 LYS A C 1
ATOM 1341 O O . LYS A 1 168 ? 10.596 8.643 9.098 1.00 73.50 168 LYS A O 1
ATOM 1346 N N . ILE A 1 169 ? 12.066 6.995 9.450 1.00 81.31 169 ILE A N 1
ATOM 1347 C CA . ILE A 1 169 ? 11.412 5.923 8.672 1.00 81.31 169 ILE A CA 1
ATOM 1348 C C . ILE A 1 169 ? 10.893 4.884 9.675 1.00 81.31 169 ILE A C 1
ATOM 1350 O O . ILE A 1 169 ? 11.676 4.407 10.501 1.00 81.31 169 ILE A O 1
ATOM 1354 N N . LEU A 1 170 ? 9.604 4.537 9.639 1.00 85.44 170 LEU A N 1
ATOM 1355 C CA . LEU A 1 170 ? 9.016 3.540 10.531 1.00 85.44 170 LEU A CA 1
ATOM 1356 C C . LEU A 1 170 ? 9.239 2.175 9.908 1.00 85.44 170 LEU A C 1
ATOM 1358 O O . LEU A 1 170 ? 8.852 1.937 8.768 1.00 85.44 170 LEU A O 1
ATOM 1362 N N . PHE A 1 171 ? 9.844 1.273 10.669 1.00 87.94 171 PHE A N 1
ATOM 1363 C CA . PHE A 1 171 ? 10.013 -0.114 10.274 1.00 87.94 171 PHE A CA 1
ATOM 1364 C C . PHE A 1 171 ? 9.345 -1.025 11.296 1.00 87.94 171 PHE A C 1
ATOM 1366 O O . PHE A 1 171 ? 9.586 -0.905 12.498 1.00 87.94 171 PHE A O 1
ATOM 1373 N N . ARG A 1 172 ? 8.539 -1.967 10.808 1.00 88.44 172 ARG A N 1
ATOM 1374 C CA . ARG A 1 172 ? 7.996 -3.067 11.606 1.00 88.44 172 ARG A CA 1
ATOM 1375 C C . ARG A 1 172 ? 8.090 -4.366 10.816 1.00 88.44 172 ARG A C 1
ATOM 1377 O O . ARG A 1 172 ? 7.902 -4.379 9.603 1.00 88.44 172 ARG A O 1
ATOM 1384 N N . LYS A 1 173 ? 8.349 -5.467 11.517 1.00 89.88 173 LYS A N 1
ATOM 1385 C CA . LYS A 1 173 ? 8.288 -6.817 10.956 1.00 89.88 173 LYS A CA 1
ATOM 1386 C C . LYS A 1 173 ? 7.347 -7.658 11.794 1.00 89.88 173 LYS A C 1
ATOM 1388 O O . LYS A 1 173 ? 7.573 -7.822 12.991 1.00 89.88 173 LYS A O 1
ATOM 1393 N N . THR A 1 174 ? 6.339 -8.229 11.148 1.00 86.31 174 THR A N 1
ATOM 1394 C CA . THR A 1 174 ? 5.327 -9.048 11.815 1.00 86.31 174 THR A CA 1
ATOM 1395 C C . THR A 1 174 ? 4.943 -10.205 10.904 1.00 86.31 174 THR A C 1
ATOM 1397 O O . THR A 1 174 ? 4.548 -9.982 9.766 1.00 86.31 174 THR A O 1
ATOM 1400 N N . GLU A 1 175 ? 5.035 -11.444 11.402 1.00 85.81 175 GLU A N 1
ATOM 1401 C CA . GLU A 1 175 ? 4.660 -12.663 10.653 1.00 85.81 175 GLU A CA 1
ATOM 1402 C C . GLU A 1 175 ? 5.375 -12.800 9.293 1.00 85.81 175 GLU A C 1
ATOM 1404 O O . GLU A 1 175 ? 4.765 -13.160 8.292 1.00 85.81 175 GLU A O 1
ATOM 1409 N N . GLY A 1 176 ? 6.668 -12.465 9.238 1.00 87.00 176 GLY A N 1
ATOM 1410 C CA . GLY A 1 176 ? 7.463 -12.508 8.000 1.00 87.00 176 GLY A CA 1
ATOM 1411 C C . GLY A 1 176 ? 7.283 -11.287 7.096 1.00 87.00 176 GLY A C 1
ATOM 1412 O O . GLY A 1 176 ? 8.219 -10.907 6.407 1.00 87.00 176 GLY A O 1
ATOM 1413 N N . ILE A 1 177 ? 6.156 -10.585 7.204 1.00 91.81 177 ILE A N 1
ATOM 1414 C CA . ILE A 1 177 ? 5.858 -9.394 6.412 1.00 91.81 177 ILE A CA 1
ATOM 1415 C C . ILE A 1 177 ? 6.590 -8.180 6.994 1.00 91.81 177 ILE A C 1
ATOM 1417 O O . ILE A 1 177 ? 6.451 -7.849 8.177 1.00 91.81 177 ILE A O 1
ATOM 1421 N N . ASN A 1 178 ? 7.350 -7.500 6.141 1.00 94.88 178 ASN A N 1
ATOM 1422 C CA . ASN A 1 178 ? 7.993 -6.234 6.454 1.00 94.88 178 ASN A CA 1
ATOM 1423 C C . ASN A 1 178 ? 7.066 -5.070 6.095 1.00 94.88 178 ASN A C 1
ATOM 1425 O O . ASN A 1 178 ? 6.388 -5.082 5.069 1.00 94.88 178 ASN A O 1
ATOM 1429 N N . PHE A 1 179 ? 7.068 -4.060 6.954 1.00 94.44 179 PHE A N 1
ATOM 1430 C CA . PHE A 1 179 ? 6.348 -2.805 6.813 1.00 94.44 179 PHE A CA 1
ATOM 1431 C C . PHE A 1 179 ? 7.352 -1.662 6.923 1.00 94.44 179 PHE A C 1
ATOM 1433 O O . PHE A 1 179 ? 8.127 -1.595 7.882 1.00 94.44 179 PHE A O 1
ATOM 1440 N N . VAL A 1 180 ? 7.325 -0.767 5.943 1.00 94.12 180 VAL A N 1
ATOM 1441 C CA . VAL A 1 180 ? 8.077 0.484 5.942 1.00 94.12 180 VAL A CA 1
ATOM 1442 C C . VAL A 1 180 ? 7.101 1.621 5.704 1.00 94.12 180 VAL A C 1
ATOM 1444 O O . VAL A 1 180 ? 6.348 1.571 4.738 1.00 94.12 180 VAL A O 1
ATOM 1447 N N . ALA A 1 181 ? 7.135 2.655 6.535 1.00 92.31 181 ALA A N 1
ATOM 1448 C CA . ALA A 1 181 ? 6.396 3.881 6.276 1.00 92.31 181 ALA A CA 1
ATOM 1449 C C . ALA A 1 181 ? 7.301 5.106 6.349 1.00 92.31 181 ALA A C 1
ATOM 1451 O O . ALA A 1 181 ? 8.303 5.095 7.064 1.00 92.31 181 ALA A O 1
ATOM 1452 N N . THR A 1 182 ? 6.963 6.130 5.571 1.00 90.88 182 THR A N 1
ATOM 1453 C CA . THR A 1 182 ? 7.676 7.408 5.531 1.00 90.88 182 THR A CA 1
ATOM 1454 C C . THR A 1 182 ? 6.739 8.526 5.070 1.00 90.88 182 THR A C 1
ATOM 1456 O O . THR A 1 182 ? 5.920 8.299 4.172 1.00 90.88 182 THR A O 1
ATOM 1459 N N . PRO A 1 183 ? 6.858 9.747 5.618 1.00 89.06 183 PRO A N 1
ATOM 1460 C CA . PRO A 1 183 ? 6.310 10.924 4.954 1.00 89.06 183 PRO A CA 1
ATOM 1461 C C . PRO A 1 183 ? 7.031 11.137 3.611 1.00 89.06 183 PRO A C 1
ATOM 1463 O O . PRO A 1 183 ? 8.243 10.921 3.520 1.00 89.06 183 PRO A O 1
ATOM 1466 N N . ALA A 1 184 ? 6.292 11.514 2.563 1.00 84.62 184 ALA A N 1
ATOM 1467 C CA . ALA A 1 184 ? 6.861 11.796 1.237 1.00 84.62 184 ALA A CA 1
ATOM 1468 C C . ALA A 1 184 ? 7.048 13.285 0.974 1.00 84.62 184 ALA A C 1
ATOM 1470 O O . ALA A 1 184 ? 8.090 13.723 0.501 1.00 84.62 184 ALA A O 1
ATOM 1471 N N . ASN A 1 185 ? 6.006 14.048 1.274 1.00 81.31 185 ASN A N 1
ATOM 1472 C CA . ASN A 1 185 ? 5.939 15.492 1.147 1.00 81.31 185 ASN A CA 1
ATOM 1473 C C . ASN A 1 185 ? 5.051 16.014 2.289 1.00 81.31 185 ASN A C 1
ATOM 1475 O O . ASN A 1 185 ? 4.716 15.261 3.199 1.00 81.31 185 ASN A O 1
ATOM 1479 N N . LYS A 1 186 ? 4.665 17.293 2.262 1.00 79.19 186 LYS A N 1
ATOM 1480 C CA . LYS A 1 186 ? 3.873 17.906 3.343 1.00 79.19 186 LYS A CA 1
ATOM 1481 C C . LYS A 1 186 ? 2.465 17.330 3.508 1.00 79.19 186 LYS A C 1
ATOM 1483 O O . LYS A 1 186 ? 1.881 17.508 4.571 1.00 79.19 186 LYS A O 1
ATOM 1488 N N . ASP A 1 187 ? 1.942 16.659 2.486 1.00 86.50 187 ASP A N 1
ATOM 1489 C CA . ASP A 1 187 ? 0.550 16.224 2.442 1.00 86.50 187 ASP A CA 1
ATOM 1490 C C . ASP A 1 187 ? 0.397 14.705 2.323 1.00 86.50 187 ASP A C 1
ATOM 1492 O O . ASP A 1 187 ? -0.678 14.199 2.619 1.00 86.50 187 ASP A O 1
ATOM 1496 N N . THR A 1 188 ? 1.433 13.960 1.923 1.00 90.50 188 THR A N 1
ATOM 1497 C CA . THR A 1 188 ? 1.334 12.520 1.639 1.00 90.50 188 THR A CA 1
ATOM 1498 C C . THR A 1 188 ? 2.222 11.664 2.529 1.00 90.50 188 THR A C 1
ATOM 1500 O O . THR A 1 188 ? 3.411 11.940 2.713 1.00 90.50 188 THR A O 1
ATOM 1503 N N . PHE A 1 189 ? 1.654 10.555 2.980 1.00 91.56 189 PHE A N 1
ATOM 1504 C CA . PHE A 1 189 ? 2.298 9.507 3.748 1.00 91.56 189 PHE A CA 1
ATOM 1505 C C . PHE A 1 189 ? 2.289 8.206 2.945 1.00 91.56 189 PHE A C 1
ATOM 1507 O O . PHE A 1 189 ? 1.272 7.849 2.343 1.00 91.56 189 PHE A O 1
ATOM 1514 N N . ILE A 1 190 ? 3.417 7.499 2.920 1.00 93.75 190 ILE A N 1
ATOM 1515 C CA . ILE A 1 190 ? 3.583 6.270 2.140 1.00 93.75 190 ILE A CA 1
ATOM 1516 C C . ILE A 1 190 ? 3.831 5.106 3.081 1.00 93.75 190 ILE A C 1
ATOM 1518 O O . ILE A 1 190 ? 4.691 5.187 3.955 1.00 93.75 190 ILE A O 1
ATOM 1522 N N . CYS A 1 191 ? 3.144 3.994 2.836 1.00 94.81 191 CYS A N 1
ATOM 1523 C CA . CYS A 1 191 ? 3.432 2.705 3.450 1.00 94.81 191 CYS A CA 1
ATOM 1524 C C . CYS A 1 191 ? 3.758 1.677 2.368 1.00 94.81 191 CYS A C 1
ATOM 1526 O O . CYS A 1 191 ? 3.029 1.547 1.388 1.00 94.81 191 CYS A O 1
ATOM 1528 N N . VAL A 1 192 ? 4.821 0.908 2.561 1.00 96.25 192 VAL A N 1
ATOM 1529 C CA . VAL A 1 192 ? 5.231 -0.193 1.691 1.00 96.25 192 VAL A CA 1
ATOM 1530 C C . VAL A 1 192 ? 5.263 -1.471 2.512 1.00 96.25 192 VAL A C 1
ATOM 1532 O O . VAL A 1 192 ? 5.874 -1.517 3.582 1.00 96.25 192 VAL A O 1
ATOM 1535 N N . VAL A 1 193 ? 4.601 -2.510 2.010 1.00 96.50 193 VAL A N 1
ATOM 1536 C CA . VAL A 1 193 ? 4.467 -3.797 2.694 1.00 96.50 193 VAL A CA 1
ATOM 1537 C C . VAL A 1 193 ? 4.735 -4.947 1.740 1.00 96.50 193 VAL A C 1
ATOM 1539 O O . VAL A 1 193 ? 4.145 -5.013 0.660 1.00 96.50 193 VAL A O 1
ATOM 1542 N N . ALA A 1 194 ? 5.623 -5.851 2.151 1.00 96.00 194 ALA A N 1
ATOM 1543 C CA . ALA A 1 194 ? 5.888 -7.104 1.452 1.00 96.00 194 ALA A CA 1
ATOM 1544 C C . ALA A 1 194 ? 6.592 -8.125 2.352 1.00 96.00 194 ALA A C 1
ATOM 1546 O O . ALA A 1 194 ? 7.281 -7.765 3.307 1.00 96.00 194 ALA A O 1
ATOM 1547 N N . ASP A 1 195 ? 6.507 -9.399 1.979 1.00 94.06 195 ASP A N 1
ATOM 1548 C CA . ASP A 1 195 ? 7.437 -10.439 2.434 1.00 94.06 195 ASP A CA 1
ATOM 1549 C C . ASP A 1 195 ? 8.740 -10.381 1.610 1.00 94.06 195 ASP A C 1
ATOM 1551 O O . ASP A 1 195 ? 9.035 -11.241 0.782 1.00 94.06 195 ASP A O 1
ATOM 1555 N N . HIS A 1 196 ? 9.472 -9.271 1.736 1.00 92.44 196 HIS A N 1
ATOM 1556 C CA . HIS A 1 196 ? 10.700 -9.008 0.982 1.00 92.44 196 HIS A CA 1
ATOM 1557 C C . HIS A 1 196 ? 11.666 -8.133 1.795 1.00 92.44 196 HIS A C 1
ATOM 1559 O O . HIS A 1 196 ? 11.243 -7.454 2.727 1.00 92.44 196 HIS A O 1
ATOM 1565 N N . ASP A 1 197 ? 12.959 -8.138 1.456 1.00 90.88 197 ASP A N 1
ATOM 1566 C CA . ASP A 1 197 ? 14.012 -7.365 2.127 1.00 90.88 197 ASP A CA 1
ATOM 1567 C C . ASP A 1 197 ? 13.647 -5.891 2.403 1.00 90.88 197 ASP A C 1
ATOM 1569 O O . ASP A 1 197 ? 13.106 -5.175 1.560 1.00 90.88 197 ASP A O 1
ATOM 1573 N N . VAL A 1 198 ? 13.997 -5.429 3.601 1.00 91.69 198 VAL A N 1
ATOM 1574 C CA . VAL A 1 198 ? 13.697 -4.090 4.117 1.00 91.69 198 VAL A CA 1
ATOM 1575 C C . VAL A 1 198 ? 14.415 -3.009 3.313 1.00 91.69 198 VAL A C 1
ATOM 1577 O O . VAL A 1 198 ? 13.867 -1.917 3.150 1.00 91.69 198 VAL A O 1
ATOM 1580 N N . GLU A 1 199 ? 15.614 -3.290 2.787 1.00 91.50 199 GLU A N 1
ATOM 1581 C CA . GLU A 1 199 ? 16.322 -2.336 1.926 1.00 91.50 199 GLU A CA 1
ATOM 1582 C C . GLU A 1 199 ? 15.530 -2.033 0.652 1.00 91.50 199 GLU A C 1
ATOM 1584 O O . GLU A 1 199 ? 15.437 -0.868 0.265 1.00 91.50 199 GLU A O 1
ATOM 1589 N N . LEU A 1 200 ? 14.899 -3.047 0.047 1.00 91.81 200 LEU A N 1
ATOM 1590 C CA . LEU A 1 200 ? 14.017 -2.865 -1.106 1.00 91.81 200 LEU A CA 1
ATOM 1591 C C . LEU A 1 200 ? 12.808 -2.001 -0.739 1.00 91.81 200 LEU A C 1
ATOM 1593 O O . LEU A 1 200 ? 12.499 -1.050 -1.451 1.00 91.81 200 LEU A O 1
ATOM 1597 N N . LEU A 1 201 ? 12.123 -2.308 0.366 1.00 93.75 201 LEU A N 1
ATOM 1598 C CA . LEU A 1 201 ? 10.930 -1.557 0.776 1.00 93.75 201 LEU A CA 1
ATOM 1599 C C . LEU A 1 201 ? 11.269 -0.090 1.046 1.00 93.75 201 LEU A C 1
ATOM 1601 O O . LEU A 1 201 ? 10.543 0.805 0.616 1.00 93.75 201 LEU A O 1
ATOM 1605 N N . ARG A 1 202 ? 12.404 0.159 1.706 1.00 92.25 202 ARG A N 1
ATOM 1606 C CA . ARG A 1 202 ? 12.922 1.510 1.932 1.00 92.25 202 ARG A CA 1
ATOM 1607 C C . ARG A 1 202 ? 13.279 2.201 0.619 1.00 92.25 202 ARG A C 1
ATOM 1609 O O . ARG A 1 202 ? 12.957 3.373 0.452 1.00 92.25 202 ARG A O 1
ATOM 1616 N N . TRP A 1 203 ? 13.917 1.494 -0.314 1.00 91.38 203 TRP A N 1
ATOM 1617 C CA . TRP A 1 203 ? 14.211 2.018 -1.647 1.00 91.38 203 TRP A CA 1
ATOM 1618 C C . TRP A 1 203 ? 12.936 2.426 -2.383 1.00 91.38 203 TRP A C 1
ATOM 1620 O O . TRP A 1 203 ? 12.862 3.539 -2.897 1.00 91.38 203 TRP A O 1
ATOM 1630 N N . MET A 1 204 ? 11.914 1.568 -2.394 1.00 91.94 204 MET A N 1
ATOM 1631 C CA . MET A 1 204 ? 10.627 1.871 -3.017 1.00 91.94 204 MET A CA 1
ATOM 1632 C C . MET A 1 204 ? 9.969 3.084 -2.365 1.00 91.94 204 MET A C 1
ATOM 1634 O O . MET A 1 204 ? 9.624 4.021 -3.077 1.00 91.94 204 MET A O 1
ATOM 1638 N N . ALA A 1 205 ? 9.874 3.118 -1.032 1.00 91.56 205 ALA A N 1
ATOM 1639 C CA . ALA A 1 205 ? 9.306 4.248 -0.297 1.00 91.56 205 ALA A CA 1
ATOM 1640 C C . ALA A 1 205 ? 10.011 5.574 -0.648 1.00 91.56 205 ALA A C 1
ATOM 1642 O O . ALA A 1 205 ? 9.356 6.560 -0.973 1.00 91.56 205 ALA A O 1
ATOM 1643 N N . ASN A 1 206 ? 11.346 5.565 -0.697 1.00 89.38 206 ASN A N 1
ATOM 1644 C CA . ASN A 1 206 ? 12.164 6.728 -1.050 1.00 89.38 206 ASN A CA 1
ATOM 1645 C C . ASN A 1 206 ? 12.044 7.167 -2.519 1.00 89.38 206 ASN A C 1
ATOM 1647 O O . ASN A 1 206 ? 12.464 8.271 -2.854 1.00 89.38 206 ASN A O 1
ATOM 1651 N N . ASN A 1 207 ? 11.539 6.33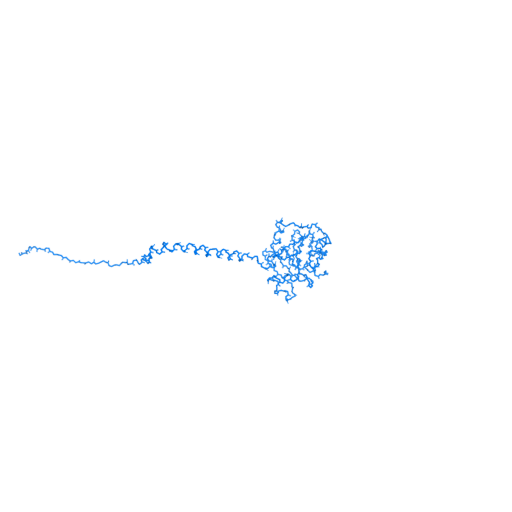1 -3.429 1.00 89.00 207 ASN A N 1
ATOM 1652 C CA . ASN A 1 207 ? 11.309 6.765 -4.810 1.00 89.00 207 ASN A CA 1
ATOM 1653 C C . ASN A 1 207 ? 10.069 7.659 -4.926 1.00 89.00 207 ASN A C 1
ATOM 1655 O O . ASN A 1 207 ? 10.055 8.561 -5.756 1.00 89.00 207 ASN A O 1
ATOM 1659 N N . PHE A 1 208 ? 9.079 7.472 -4.054 1.00 86.81 208 PHE A N 1
ATOM 1660 C CA . PHE A 1 208 ? 7.885 8.318 -3.997 1.00 86.81 208 PHE A CA 1
ATOM 1661 C C . PHE A 1 208 ? 8.103 9.634 -3.239 1.00 86.81 208 PHE A C 1
ATOM 1663 O O . PHE A 1 208 ? 7.280 10.535 -3.332 1.00 86.81 208 PHE A O 1
ATOM 1670 N N . THR A 1 209 ? 9.200 9.771 -2.487 1.00 79.56 209 THR A N 1
ATOM 1671 C CA . THR A 1 209 ? 9.548 11.037 -1.817 1.00 79.56 209 THR A CA 1
ATOM 1672 C C . THR A 1 209 ? 10.288 12.016 -2.735 1.00 79.56 209 THR A C 1
ATOM 1674 O O . THR A 1 209 ? 10.469 13.177 -2.384 1.00 79.56 209 THR A O 1
ATOM 1677 N N . LYS A 1 210 ? 10.742 11.558 -3.910 1.00 70.38 210 LYS A N 1
ATOM 1678 C CA . LYS A 1 210 ? 11.488 12.369 -4.890 1.00 70.38 210 LYS A CA 1
ATOM 1679 C C . LYS A 1 210 ? 10.599 13.080 -5.915 1.00 70.38 210 LYS A C 1
ATOM 1681 O O . LYS A 1 210 ? 11.116 13.881 -6.690 1.00 70.38 210 LYS A O 1
ATOM 1686 N N . THR A 1 211 ? 9.317 12.732 -5.958 1.00 58.00 211 THR A N 1
ATOM 1687 C CA . THR A 1 211 ? 8.286 13.310 -6.835 1.00 58.00 211 THR A CA 1
ATOM 1688 C C . THR A 1 211 ? 7.601 14.493 -6.184 1.00 58.00 211 THR A C 1
ATOM 1690 O O . THR A 1 211 ? 7.410 15.500 -6.898 1.00 58.00 211 THR A O 1
#

pLDDT: mean 79.66, std 18.69, range [33.06, 97.12]

Radius of gyration: 36.52 Å; Cα contacts (8 Å, |Δi|>4): 292; chains: 1; bounding box: 58×95×119 Å

Mean predicted aligned error: 13.87 Å

Nearest PDB structures (foldseek):
  5y3a-assembly2_G  TM=6.666E-01  e=3.696E-01  Homo sapiens
  8fw5-assembly1_D  TM=5.731E-01  e=1.162E-01  Escherichia coli
  8dhb-assembly1_B  TM=4.943E-01  e=3.488E-01  Homo sapiens
  5x6u-assembly1_B  TM=7.796E-01  e=3.526E+00  Homo sapiens

Solvent-accessible surface area (backbone atoms only — not comparable to full-atom values): 12622 Å² total; per-residue (Å²): 134,87,79,87,90,86,88,84,86,90,83,89,84,86,86,85,87,81,87,80,82,74,90,79,83,84,76,65,74,67,55,58,64,58,41,52,72,52,51,53,60,50,51,51,50,53,50,50,51,51,51,50,50,53,57,58,68,61,51,72,70,60,30,54,70,58,41,52,49,52,56,45,52,35,42,76,67,67,73,52,77,59,78,42,78,40,70,46,37,64,58,52,22,56,72,43,57,88,76,51,100,62,91,57,79,50,70,89,63,79,64,54,99,88,39,53,57,40,55,48,23,26,35,81,45,66,52,92,79,44,74,28,46,35,36,37,33,30,41,80,87,39,65,32,38,36,37,41,33,43,38,77,66,44,51,73,15,69,73,39,43,77,45,72,78,62,83,58,72,50,74,50,76,57,94,77,32,29,38,32,33,36,74,40,56,97,55,34,27,37,38,28,40,27,75,55,63,64,71,59,38,48,53,55,55,56,57,61,42,74,111

Secondary structure (DSSP, 8-state):
----------------------TT--S-HHHHHHHHHHHHHHHHHHHHHHHHHHHHHTS--S-HHHHHHHHHHHHHTT----SEE-S-HHHHHHHHTTTSSS---------BTTB-EEEEEEEEEEETTEEEEEEEEEETTEEEEEEEEEHHHHTTSHHHHHHHTTT--EEEEETTEEEEEEE-SSSEEEEEEESS-HHHHHHHHHHHT--

Organism: NCBI:txid412755